Protein AF-A0A3P6DFL1-F1 (afdb_monomer)

Secondary structure (DSSP, 8-state):
----HHHHHHHHHHTTS-------------------------HHHHHHHHHHHHHHHHHHH--S------S-TT-HHHHS-----GGGGG-EEEEGGG--GGGTTTTTHHHHHHHHHHHHHHTT---TT--HHHHHHHHHHHHHHHHHHHHHHH---SSHHHHHHHHHH-EEEETTEEEEHHHIIIIIIS-----TTPPPTTHHHHHHHHHHHH--SS--GGGGGT---SBTTSPPB----GGGHHHHHHHHHHHHHHHH-EE-SS-EEEEHHHHHTGGGT-SSHHHHHHHHHHHS-HHHHHHHHHHHHHHTTTS-GGGTEEEEPPP-SBEEEE--

Organism: Brassica oleracea (NCBI:txid3712)

Sequence (336 aa):
MHITHTQLNKSLKAQKLKQESPRPRKTNAEPRSYGGADEKCDPNKISEDLVKCLSSIFMRCQENEEDKTSRDPYEICSSFRSRDIGPYKNFINVKAASVNQNRMSSSYAFLIRQLKGLLGRLSSVNLQQLNQQEKLAFWINIYNSCMMNGFLEHGIPESPELVVTLMRKASINVGGHFLNAITIEHFILRLPYHSKYISPKSSKKNEMAARSRFGLEFSEPLVTFALSCGSWSSPAVRVYTTDKVEEELEAAKREYLEASVGISRTKMGIPKLMEWYSHDFAKDTESLLDWICLQLPTELGKDALNCLQQGMSQSPASTRIHIIPYEFSFRYLFSI

Solvent-accessible surface area (backbone atoms only — not comparable to full-atom values): 19160 Å² total; per-residue (Å²): 134,90,82,57,78,73,62,60,64,57,56,70,58,62,76,74,73,84,87,83,86,85,85,91,83,83,89,84,87,86,84,87,81,95,69,93,62,83,76,75,73,52,56,51,61,51,23,36,51,43,32,53,47,51,50,53,50,55,65,65,38,45,55,94,68,84,73,79,52,61,60,50,76,64,53,33,53,80,83,29,55,74,72,86,29,60,71,56,38,68,33,48,78,44,42,61,90,33,55,56,76,90,60,57,72,71,87,40,42,66,55,55,52,48,48,53,52,46,51,56,54,36,30,68,37,80,69,86,84,52,51,73,53,41,46,51,16,26,50,51,18,44,38,37,31,25,41,54,50,26,36,73,76,72,47,80,61,94,46,63,74,43,47,62,52,43,35,66,63,16,57,40,49,51,46,73,41,80,42,26,36,56,46,43,51,39,29,25,49,29,60,76,64,92,54,90,80,65,67,64,82,73,55,52,56,56,42,52,50,45,23,78,74,64,32,54,93,63,65,52,60,54,48,70,31,51,51,26,83,39,19,50,68,39,37,47,54,69,74,45,45,55,95,42,32,69,61,53,37,53,47,35,39,38,44,46,48,43,37,47,50,24,46,34,78,53,38,39,29,41,45,38,70,54,64,77,49,31,76,66,76,21,94,47,73,67,50,38,52,54,48,50,32,71,56,31,56,72,70,59,15,49,50,42,48,48,15,60,54,60,29,70,80,76,54,66,73,84,80,28,61,40,73,38,80,74,45,58,57,49,24,45,35,36,74,125

Foldseek 3Di:
DDDDPVVVVVVVVVVPPDDDDDDDDDDDDDDDDDDDDPPQLQLLVLLLVLLVLLCVLLVVLADPPPPQFPLFLQCQVVVFPDDRLPQLRQWDKRAQVSRDLVPCPPPCVVSVVVNVVSLVSQLADDCPPDDQLSLQLSLLSVLQSLLSVLCSVPNDDPDLVVLVVSQQVSWGRGNNDTDGSCLSVQQAQADNDPDPPDDDPVVVVVSPVSNVVRHRPDHDLLSLLRRANFFSLHHAHDRAHSVCNVVVSLVSQASSLSSHWHFHQAAIEDEVSCVVSVVSQDDDPVSSLVSSLVSYDVVVSVSSVNNQVVNVVPDDPVVHYHHDDTGGRGMHIYRD

Structure (mmCIF, N/CA/C/O backbone):
data_AF-A0A3P6DFL1-F1
#
_entry.id   AF-A0A3P6DFL1-F1
#
loop_
_atom_site.group_PDB
_atom_site.id
_atom_site.type_symbol
_atom_site.label_atom_id
_atom_site.label_alt_id
_atom_site.label_comp_id
_atom_site.label_asym_id
_atom_site.label_entity_id
_atom_site.label_seq_id
_atom_site.pdbx_PDB_ins_code
_atom_site.Cartn_x
_atom_site.Cartn_y
_atom_site.Cartn_z
_atom_site.occupancy
_atom_site.B_iso_or_equiv
_atom_site.auth_seq_id
_atom_site.auth_comp_id
_atom_site.auth_asym_id
_atom_site.auth_atom_id
_atom_site.pdbx_PDB_model_num
ATOM 1 N N . MET A 1 1 ? 21.289 17.612 -16.312 1.00 33.41 1 MET A N 1
ATOM 2 C CA . MET A 1 1 ? 22.624 17.585 -15.676 1.00 33.41 1 MET A CA 1
ATOM 3 C C . MET A 1 1 ? 23.188 16.199 -15.939 1.00 33.41 1 MET A C 1
ATOM 5 O O . MET A 1 1 ? 22.679 15.248 -15.368 1.00 33.41 1 MET A O 1
ATOM 9 N N . HIS A 1 2 ? 24.120 16.059 -16.884 1.00 26.84 2 HIS A N 1
ATOM 10 C CA . HIS A 1 2 ? 24.716 14.762 -17.217 1.00 26.84 2 HIS A CA 1
ATOM 11 C C . HIS A 1 2 ? 25.675 14.339 -16.103 1.00 26.84 2 HIS A C 1
ATOM 13 O O . HIS A 1 2 ? 26.736 14.937 -15.936 1.00 26.84 2 HIS A O 1
ATOM 19 N N . ILE A 1 3 ? 25.294 13.320 -15.338 1.00 32.62 3 ILE A N 1
ATOM 20 C CA . ILE A 1 3 ? 26.180 12.669 -14.373 1.00 32.62 3 ILE A CA 1
ATOM 21 C C . ILE A 1 3 ? 26.994 11.635 -15.153 1.00 32.62 3 ILE A C 1
ATOM 23 O O . ILE A 1 3 ? 26.448 10.700 -15.733 1.00 32.62 3 ILE A O 1
ATOM 27 N N . THR A 1 4 ? 28.306 11.834 -15.228 1.00 34.25 4 THR A N 1
ATOM 28 C CA . THR A 1 4 ? 29.222 10.943 -15.946 1.00 34.25 4 THR A CA 1
ATOM 29 C C . THR A 1 4 ? 29.499 9.667 -15.139 1.00 34.25 4 THR A C 1
ATOM 31 O O . THR A 1 4 ? 29.588 9.690 -13.910 1.00 34.25 4 THR A O 1
ATOM 34 N N . HIS A 1 5 ? 29.676 8.545 -15.851 1.00 34.84 5 HIS A N 1
ATOM 35 C CA . HIS A 1 5 ? 29.896 7.171 -15.352 1.00 34.84 5 HIS A CA 1
ATOM 36 C C . HIS A 1 5 ? 30.917 7.029 -14.201 1.00 34.84 5 HIS A C 1
ATOM 38 O O . HIS A 1 5 ? 30.878 6.074 -13.424 1.00 34.84 5 HIS A O 1
ATOM 44 N N . THR A 1 6 ? 31.832 7.985 -14.060 1.00 34.44 6 THR A N 1
ATOM 45 C CA . THR A 1 6 ? 32.884 7.999 -13.041 1.00 34.44 6 THR A CA 1
ATOM 46 C C . THR A 1 6 ? 32.355 8.304 -11.632 1.00 34.44 6 THR A C 1
ATOM 48 O O . THR A 1 6 ? 32.946 7.854 -10.649 1.00 34.44 6 THR A O 1
ATOM 51 N N . GLN A 1 7 ? 31.233 9.023 -11.502 1.00 34.09 7 GLN A N 1
ATOM 52 C CA . GLN A 1 7 ? 30.637 9.355 -10.198 1.00 34.09 7 GLN A CA 1
ATOM 53 C C . GLN A 1 7 ? 29.836 8.182 -9.602 1.00 34.09 7 GLN A C 1
ATOM 55 O O . GLN A 1 7 ? 29.851 7.987 -8.386 1.00 34.09 7 GLN A O 1
ATOM 60 N N . LEU A 1 8 ? 29.251 7.323 -10.445 1.00 33.88 8 LEU A N 1
ATOM 61 C CA . LEU A 1 8 ? 28.480 6.146 -10.021 1.00 33.88 8 LEU A CA 1
ATOM 62 C C . LEU A 1 8 ? 29.367 5.074 -9.352 1.00 33.88 8 LEU A C 1
ATOM 64 O O . LEU A 1 8 ? 29.012 4.505 -8.320 1.00 33.88 8 LEU A O 1
ATOM 68 N N . ASN A 1 9 ? 30.586 4.875 -9.866 1.00 32.56 9 ASN A N 1
ATOM 69 C CA . ASN A 1 9 ? 31.539 3.893 -9.332 1.00 32.56 9 ASN A CA 1
ATOM 70 C C . ASN A 1 9 ? 32.151 4.281 -7.972 1.00 32.56 9 ASN A C 1
ATOM 72 O O . ASN A 1 9 ? 32.629 3.409 -7.244 1.00 32.56 9 ASN A O 1
ATOM 76 N N . LYS A 1 10 ? 32.134 5.570 -7.600 1.00 34.56 10 LYS A N 1
ATOM 77 C CA . LYS A 1 10 ? 32.597 6.026 -6.277 1.00 34.56 10 LYS A CA 1
ATOM 78 C C . LYS A 1 10 ? 31.558 5.777 -5.180 1.00 34.56 10 LYS A C 1
ATOM 80 O O . LYS A 1 10 ? 31.948 5.432 -4.068 1.00 34.56 10 LYS A O 1
ATOM 85 N N . SER A 1 11 ? 30.266 5.871 -5.500 1.00 36.84 11 SER A N 1
ATOM 86 C CA . SER A 1 11 ? 29.183 5.643 -4.529 1.00 36.84 11 SER A CA 1
ATOM 87 C C . SER A 1 11 ? 29.073 4.167 -4.111 1.00 36.84 11 SER A C 1
ATOM 89 O O . SER A 1 11 ? 28.933 3.849 -2.931 1.00 36.84 11 SER A O 1
ATOM 91 N N . LEU A 1 12 ? 29.301 3.243 -5.053 1.00 34.38 12 LEU A N 1
ATOM 92 C CA . LEU A 1 12 ? 29.253 1.790 -4.821 1.00 34.38 12 LEU A CA 1
ATOM 93 C C . LEU A 1 12 ? 30.379 1.250 -3.914 1.00 34.38 12 LEU A C 1
ATOM 95 O O . LEU A 1 12 ? 30.263 0.152 -3.372 1.00 34.38 12 LEU A O 1
ATOM 99 N N . LYS A 1 13 ? 31.469 2.007 -3.712 1.00 34.12 13 LYS A N 1
ATOM 100 C CA . LYS A 1 13 ? 32.537 1.645 -2.759 1.00 34.12 13 LYS A CA 1
ATOM 101 C C . LYS A 1 13 ? 32.266 2.136 -1.333 1.00 34.12 13 LYS A C 1
ATOM 103 O O . LYS A 1 13 ? 32.770 1.526 -0.395 1.00 34.12 13 LYS A O 1
ATOM 108 N N . ALA A 1 14 ? 31.452 3.177 -1.154 1.00 34.53 14 ALA A N 1
ATOM 109 C CA . ALA A 1 14 ? 31.144 3.738 0.164 1.00 34.53 14 ALA A CA 1
ATOM 110 C C . ALA A 1 14 ? 30.151 2.879 0.974 1.00 34.53 14 ALA A C 1
ATOM 112 O O . ALA A 1 14 ? 30.136 2.952 2.198 1.00 34.53 14 ALA A O 1
ATOM 113 N N . GLN A 1 15 ? 29.381 2.006 0.317 1.00 34.53 15 GLN A N 1
ATOM 114 C CA . GLN A 1 15 ? 28.427 1.097 0.971 1.00 34.53 15 GLN A CA 1
ATOM 115 C C . GLN A 1 15 ? 29.049 -0.208 1.510 1.00 34.53 15 GLN A C 1
ATOM 117 O O . GLN A 1 15 ? 28.344 -1.011 2.112 1.00 34.53 15 GLN A O 1
ATOM 122 N N . LYS A 1 16 ? 30.364 -0.432 1.345 1.00 34.50 16 LYS A N 1
ATOM 123 C CA . LYS A 1 16 ? 31.061 -1.646 1.828 1.00 34.50 16 LYS A CA 1
ATOM 124 C C . LYS A 1 16 ? 31.820 -1.492 3.155 1.00 34.50 16 LYS A C 1
ATOM 126 O O . LYS A 1 16 ? 32.405 -2.464 3.618 1.00 34.50 16 LYS A O 1
ATOM 131 N N . LEU A 1 17 ? 31.793 -0.324 3.797 1.00 32.81 17 LEU A N 1
ATOM 132 C CA . LEU A 1 17 ? 32.370 -0.114 5.132 1.00 32.81 17 LEU A CA 1
ATOM 133 C C . LEU A 1 17 ? 31.309 0.451 6.076 1.00 32.81 17 LEU A C 1
ATOM 135 O O . LEU A 1 17 ? 31.209 1.662 6.226 1.00 32.81 17 LEU A O 1
ATOM 139 N N . LYS A 1 18 ? 30.499 -0.434 6.667 1.00 31.91 18 LYS A N 1
ATOM 140 C CA . LYS A 1 18 ? 29.737 -0.239 7.920 1.00 31.91 18 LYS A CA 1
ATOM 141 C C . LYS A 1 18 ? 29.036 -1.559 8.277 1.00 31.91 18 LYS A C 1
ATOM 143 O O . LYS A 1 18 ? 27.821 -1.686 8.230 1.00 31.91 18 LYS A O 1
ATOM 148 N N . GLN A 1 19 ? 29.835 -2.573 8.590 1.00 32.53 19 GLN A N 1
ATOM 149 C CA . GLN A 1 19 ? 29.393 -3.750 9.335 1.00 32.53 19 GLN A CA 1
ATOM 150 C C . GLN A 1 19 ? 30.452 -4.028 10.397 1.00 32.53 19 GLN A C 1
ATOM 152 O O . GLN A 1 19 ? 31.407 -4.752 10.153 1.00 32.53 19 GLN A O 1
ATOM 157 N N . GLU A 1 20 ? 30.283 -3.422 11.569 1.00 28.09 20 GLU A N 1
ATOM 158 C CA . GLU A 1 20 ? 30.904 -3.906 12.798 1.00 28.09 20 GLU A CA 1
ATOM 159 C C . GLU A 1 20 ? 29.852 -3.932 13.911 1.00 28.09 20 GLU A C 1
ATOM 161 O O . GLU A 1 20 ? 29.145 -2.963 14.180 1.00 28.09 20 GLU A O 1
ATOM 166 N N . SER A 1 21 ? 29.722 -5.116 14.495 1.00 30.88 21 SER A N 1
ATOM 167 C CA . SER A 1 21 ? 28.809 -5.542 15.555 1.00 30.88 21 SER A CA 1
ATOM 168 C C . SER A 1 21 ? 29.274 -5.128 16.960 1.00 30.88 21 SER A C 1
ATOM 170 O O . SER A 1 21 ? 30.474 -5.232 17.222 1.00 30.88 21 SER A O 1
ATOM 172 N N . PRO A 1 22 ? 28.372 -4.872 17.930 1.00 31.25 22 PRO A N 1
ATOM 173 C CA . PRO A 1 22 ? 28.716 -4.927 19.351 1.00 31.25 22 PRO A CA 1
ATOM 174 C C . PRO A 1 22 ? 28.159 -6.174 20.071 1.00 31.25 22 PRO A C 1
ATOM 176 O O . PRO A 1 22 ? 27.017 -6.587 19.880 1.00 31.25 22 PRO A O 1
ATOM 179 N N . ARG A 1 23 ? 29.003 -6.754 20.938 1.00 30.11 23 ARG A N 1
ATOM 180 C CA . ARG A 1 23 ? 28.738 -7.855 21.893 1.00 30.11 23 ARG A CA 1
ATOM 181 C C . ARG A 1 23 ? 27.974 -7.377 23.153 1.00 30.11 23 ARG A C 1
ATOM 183 O O . ARG A 1 23 ? 27.949 -6.177 23.419 1.00 30.11 23 ARG A O 1
ATOM 190 N N . PRO A 1 24 ? 27.377 -8.290 23.955 1.00 28.50 24 PRO A N 1
ATOM 191 C CA . PRO A 1 24 ? 26.263 -7.974 24.851 1.00 28.50 24 PRO A CA 1
ATOM 192 C C . PRO A 1 24 ? 26.709 -7.457 26.226 1.00 28.50 24 PRO A C 1
ATOM 194 O O . PRO A 1 24 ? 27.754 -7.854 26.748 1.00 28.50 24 PRO A O 1
ATOM 197 N N . ARG A 1 25 ? 25.873 -6.621 26.858 1.00 27.27 25 ARG A N 1
ATOM 198 C CA . ARG A 1 25 ? 25.993 -6.256 28.279 1.00 27.27 25 ARG A CA 1
ATOM 199 C C . ARG A 1 25 ? 24.828 -6.808 29.097 1.00 27.27 25 ARG A C 1
ATOM 201 O O . ARG A 1 25 ? 23.706 -6.928 28.625 1.00 27.27 25 ARG A O 1
ATOM 208 N N . LYS A 1 26 ? 25.201 -7.206 30.311 1.00 28.94 26 LYS A N 1
ATOM 209 C CA . LYS A 1 26 ? 24.511 -8.101 31.237 1.00 28.94 26 LYS A CA 1
ATOM 210 C C . LYS A 1 26 ? 23.253 -7.490 31.859 1.00 28.94 26 LYS A C 1
ATOM 212 O O . LYS A 1 26 ? 23.199 -6.302 32.156 1.00 28.94 26 LYS A O 1
ATOM 217 N N . THR A 1 27 ? 22.308 -8.388 32.101 1.00 30.02 27 THR A N 1
ATOM 218 C CA . THR A 1 27 ? 21.109 -8.293 32.936 1.00 30.02 27 THR A CA 1
ATOM 219 C C . THR A 1 27 ? 21.405 -7.856 34.368 1.00 30.02 27 THR A C 1
ATOM 221 O O . THR A 1 27 ? 22.331 -8.392 34.969 1.00 30.02 27 THR A O 1
ATOM 224 N N . ASN A 1 28 ? 20.536 -7.017 34.930 1.00 27.92 28 ASN A N 1
ATOM 225 C CA . ASN A 1 28 ? 20.176 -7.031 36.348 1.00 27.92 28 ASN A CA 1
ATOM 226 C C . ASN A 1 28 ? 18.661 -6.814 36.441 1.00 27.92 28 ASN A C 1
ATOM 228 O O . ASN A 1 28 ? 18.136 -5.846 35.896 1.00 27.92 28 ASN A O 1
ATOM 232 N N . ALA A 1 29 ? 17.977 -7.760 37.076 1.00 31.98 29 ALA A N 1
ATOM 233 C CA . ALA A 1 29 ? 16.548 -7.740 37.343 1.00 31.98 29 ALA A CA 1
ATOM 234 C C . ALA A 1 29 ? 16.334 -7.476 38.834 1.00 31.98 29 ALA A C 1
ATOM 236 O O . ALA A 1 29 ? 16.941 -8.168 39.643 1.00 31.98 29 ALA A O 1
ATOM 237 N N . GLU A 1 30 ? 15.432 -6.557 39.176 1.00 28.53 30 GLU A N 1
ATOM 238 C CA . GLU A 1 30 ? 14.763 -6.509 40.481 1.00 28.53 30 GLU A CA 1
ATOM 239 C C . GLU A 1 30 ? 13.302 -6.041 40.321 1.00 28.53 30 GLU A C 1
ATOM 241 O O . GLU A 1 30 ? 12.968 -5.420 39.307 1.00 28.53 30 GLU A O 1
ATOM 246 N N . PRO A 1 31 ? 12.393 -6.416 41.246 1.00 31.73 31 PRO A N 1
ATOM 247 C CA . PRO A 1 31 ? 11.004 -6.686 40.895 1.00 31.73 31 PRO A CA 1
ATOM 248 C C . PRO A 1 31 ? 9.972 -5.695 41.471 1.00 31.73 31 PRO A C 1
ATOM 250 O O . PRO A 1 31 ? 10.148 -5.141 42.550 1.00 31.73 31 PRO A O 1
ATOM 253 N N . ARG A 1 32 ? 8.808 -5.675 40.795 1.00 30.23 32 ARG A N 1
ATOM 254 C CA . ARG A 1 32 ? 7.444 -5.309 41.252 1.00 30.23 32 ARG A CA 1
ATOM 255 C C . ARG A 1 32 ? 7.107 -3.825 41.483 1.00 30.23 32 ARG A C 1
ATOM 257 O O . ARG A 1 32 ? 7.539 -3.224 42.453 1.00 30.23 32 ARG A O 1
ATOM 264 N N . SER A 1 33 ? 6.051 -3.375 40.800 1.00 26.75 33 SER A N 1
ATOM 265 C CA . SER A 1 33 ? 4.770 -3.121 41.480 1.00 26.75 33 SER A CA 1
ATOM 266 C C . SER A 1 33 ? 3.591 -3.280 40.508 1.00 26.75 33 SER A C 1
ATOM 268 O O . SER A 1 33 ? 3.635 -2.850 39.359 1.00 26.75 33 SER A O 1
ATOM 270 N N . TYR A 1 34 ? 2.553 -3.983 40.965 1.00 38.59 34 TYR A N 1
ATOM 271 C CA . TYR A 1 34 ? 1.248 -4.037 40.315 1.00 38.59 34 TYR A CA 1
ATOM 272 C C . TYR A 1 34 ? 0.526 -2.725 40.624 1.00 38.59 34 TYR A C 1
ATOM 274 O O . TYR A 1 34 ? 0.171 -2.473 41.773 1.00 38.59 34 TYR A O 1
ATOM 282 N N . GLY A 1 35 ? 0.305 -1.907 39.602 1.00 28.72 35 GLY A N 1
ATOM 283 C CA . GLY A 1 35 ? -0.579 -0.752 39.650 1.00 28.72 35 GLY A CA 1
ATOM 284 C C . GLY A 1 35 ? -1.309 -0.671 38.321 1.00 28.72 35 GLY A C 1
ATOM 285 O O . GLY A 1 35 ? -0.670 -0.498 37.288 1.00 28.72 35 GLY A O 1
ATOM 286 N N . GLY A 1 36 ? -2.630 -0.859 38.340 1.00 37.31 36 GLY A N 1
ATOM 287 C CA . GLY A 1 36 ? -3.488 -0.640 37.181 1.00 37.31 36 GLY A CA 1
ATOM 288 C C . GLY A 1 36 ? -3.444 0.831 36.787 1.00 37.31 36 GLY A C 1
ATOM 289 O O . GLY A 1 36 ? -4.197 1.640 37.318 1.00 37.31 36 GLY A O 1
ATOM 290 N N . ALA A 1 37 ? -2.523 1.171 35.893 1.00 36.44 37 ALA A N 1
ATOM 291 C CA . ALA A 1 37 ? -2.590 2.378 35.097 1.00 36.44 37 ALA A CA 1
ATOM 292 C C . ALA A 1 37 ? -3.433 2.046 33.867 1.00 36.44 37 ALA A C 1
ATOM 294 O O . ALA A 1 37 ? -3.206 1.007 33.245 1.00 36.44 37 ALA A O 1
ATOM 295 N N . ASP A 1 38 ? -4.394 2.910 33.537 1.00 45.03 38 ASP A N 1
ATOM 296 C CA . ASP A 1 38 ? -4.992 2.971 32.204 1.00 45.03 38 ASP A CA 1
ATOM 297 C C . ASP A 1 38 ? -3.878 2.760 31.176 1.00 45.03 38 ASP A C 1
ATOM 299 O O . ASP A 1 38 ? -2.953 3.574 31.079 1.00 45.03 38 ASP A O 1
ATOM 303 N N . GLU A 1 39 ? -3.909 1.625 30.481 1.00 51.44 39 GLU A N 1
ATOM 304 C CA . GLU A 1 39 ? -2.903 1.270 29.491 1.00 51.44 39 GLU A CA 1
ATOM 305 C C . GLU A 1 39 ? -3.021 2.313 28.377 1.00 51.44 39 GLU A C 1
ATOM 307 O O . GLU A 1 39 ? -3.930 2.258 27.543 1.00 51.44 39 GLU A O 1
ATOM 312 N N . LYS A 1 40 ? -2.176 3.352 28.444 1.00 59.81 40 LYS A N 1
ATOM 313 C CA . LYS A 1 40 ? -2.196 4.490 27.526 1.00 59.81 40 LYS A CA 1
ATOM 314 C C . LYS A 1 40 ? -2.202 3.915 26.114 1.00 59.81 40 LYS A C 1
ATOM 316 O O . LYS A 1 40 ? -1.252 3.254 25.708 1.00 59.81 40 LYS A O 1
ATOM 321 N N . CYS A 1 41 ? -3.314 4.111 25.410 1.00 76.25 41 CYS A N 1
ATOM 322 C CA . CYS A 1 41 ? -3.531 3.559 24.082 1.00 76.25 41 CYS A CA 1
ATOM 323 C C . CYS A 1 41 ? -2.499 4.148 23.119 1.00 76.25 41 CYS A C 1
ATOM 325 O O . CYS A 1 41 ? -2.698 5.249 22.613 1.00 76.25 41 CYS A O 1
ATOM 327 N N . ASP A 1 42 ? -1.396 3.437 22.900 1.00 93.44 42 ASP A N 1
ATOM 328 C CA . ASP A 1 42 ? -0.399 3.796 21.899 1.00 93.44 42 ASP A CA 1
ATOM 329 C C . ASP A 1 42 ? -1.051 3.728 20.502 1.00 93.44 42 ASP A C 1
ATOM 331 O O . ASP A 1 42 ? -1.452 2.639 20.066 1.00 93.44 42 ASP A O 1
ATOM 335 N N . PRO A 1 43 ? -1.205 4.870 19.798 1.00 96.88 43 PRO A N 1
ATOM 336 C CA . PRO A 1 43 ? -1.838 4.902 18.486 1.00 96.88 43 PRO A CA 1
ATOM 337 C C . PRO A 1 43 ? -1.131 4.008 17.466 1.00 96.88 43 PRO A C 1
ATOM 339 O O . PRO A 1 43 ? -1.804 3.317 16.694 1.00 96.88 43 PRO A O 1
ATOM 342 N N . ASN A 1 44 ? 0.204 3.981 17.471 1.00 97.81 44 ASN A N 1
ATOM 343 C CA . ASN A 1 44 ? 0.984 3.184 16.531 1.00 97.81 44 ASN A CA 1
ATOM 344 C C . ASN A 1 44 ? 0.749 1.700 16.783 1.00 97.81 44 ASN A C 1
ATOM 346 O O . ASN A 1 44 ? 0.397 0.982 15.844 1.00 97.81 44 ASN A O 1
ATOM 350 N N . LYS A 1 45 ? 0.774 1.271 18.049 1.00 97.38 45 LYS A N 1
ATOM 351 C CA . LYS A 1 45 ? 0.475 -0.117 18.410 1.00 97.38 45 LYS A CA 1
ATOM 352 C C . LYS A 1 45 ? -0.921 -0.562 17.962 1.00 97.38 45 LYS A C 1
ATOM 354 O O . LYS A 1 45 ? -1.067 -1.650 17.408 1.00 97.38 45 LYS A O 1
ATOM 359 N N . ILE A 1 46 ? -1.938 0.286 18.138 1.00 98.06 46 ILE A N 1
ATOM 360 C CA . ILE A 1 46 ? -3.305 0.010 17.656 1.00 98.06 46 ILE A CA 1
ATOM 361 C C . ILE A 1 46 ? -3.325 -0.122 16.131 1.00 98.06 46 ILE A C 1
ATOM 363 O O . ILE A 1 46 ? -3.939 -1.052 15.611 1.00 98.06 46 ILE A O 1
ATOM 367 N N . SER A 1 47 ? -2.659 0.790 15.415 1.00 98.50 47 SER A N 1
ATOM 368 C CA . SER A 1 47 ? -2.617 0.773 13.948 1.00 98.50 47 SER A CA 1
ATOM 369 C C . SER A 1 47 ? -1.946 -0.492 13.403 1.00 98.50 47 SER A C 1
ATOM 371 O O . SER A 1 47 ? -2.455 -1.102 12.464 1.00 98.50 47 SER A O 1
ATOM 373 N N . GLU A 1 48 ? -0.859 -0.945 14.030 1.00 98.38 48 GLU A N 1
ATOM 374 C CA . GLU A 1 48 ? -0.186 -2.185 13.653 1.00 98.38 48 GLU A CA 1
ATOM 375 C C . GLU A 1 48 ? -1.064 -3.411 13.908 1.00 98.38 48 GLU A C 1
ATOM 377 O O . GLU A 1 48 ? -1.151 -4.311 13.071 1.00 98.38 48 GLU A O 1
ATOM 382 N N . ASP A 1 49 ? -1.701 -3.466 15.079 1.00 98.19 49 ASP A N 1
ATOM 383 C CA . ASP A 1 49 ? -2.541 -4.591 15.478 1.00 98.19 49 ASP A CA 1
ATOM 384 C C . ASP A 1 49 ? -3.810 -4.674 14.611 1.00 98.19 49 ASP A C 1
ATOM 386 O O . ASP A 1 49 ? -4.283 -5.777 14.334 1.00 98.19 49 ASP A O 1
ATOM 390 N N . LEU A 1 50 ? -4.320 -3.542 14.106 1.00 98.38 50 LEU A N 1
ATOM 391 C CA . LEU A 1 50 ? -5.398 -3.508 13.110 1.00 98.38 50 LEU A CA 1
ATOM 392 C C . LEU A 1 50 ? -4.988 -4.185 11.806 1.00 98.38 50 LEU A C 1
ATOM 394 O O . LEU A 1 50 ? -5.697 -5.087 11.354 1.00 98.38 50 LEU A O 1
ATOM 398 N N . VAL A 1 51 ? -3.837 -3.809 11.239 1.00 98.31 51 VAL A N 1
ATOM 399 C CA . VAL A 1 51 ? -3.324 -4.437 10.012 1.00 98.31 51 VAL A CA 1
ATOM 400 C C . VAL A 1 51 ? -3.120 -5.932 10.247 1.00 98.31 51 VAL A C 1
ATOM 402 O O . VAL A 1 51 ? -3.625 -6.737 9.473 1.00 98.31 51 VAL A O 1
ATOM 405 N N . LYS A 1 52 ? -2.470 -6.334 11.348 1.00 97.62 52 LYS A N 1
ATOM 406 C CA . LYS A 1 52 ? -2.239 -7.754 11.687 1.00 97.62 52 LYS A CA 1
ATOM 407 C C . LYS A 1 52 ? -3.545 -8.542 11.817 1.00 97.62 52 LYS A C 1
ATOM 409 O O . LYS A 1 52 ? -3.642 -9.664 11.312 1.00 97.62 52 LYS A O 1
ATOM 414 N N . CYS A 1 53 ? -4.545 -7.969 12.486 1.00 96.56 53 CYS A N 1
ATOM 415 C CA . CYS A 1 53 ? -5.853 -8.593 12.673 1.00 96.56 53 CYS A CA 1
ATOM 416 C C . CYS A 1 53 ? -6.576 -8.776 11.333 1.00 96.56 53 CYS A C 1
ATOM 418 O O . CYS A 1 53 ? -7.019 -9.881 11.022 1.00 96.56 53 CYS A O 1
ATOM 420 N N . LEU A 1 54 ? -6.634 -7.727 10.509 1.00 95.50 54 LEU A N 1
ATOM 421 C CA . LEU A 1 54 ? -7.278 -7.760 9.195 1.00 95.50 54 LEU A CA 1
ATOM 422 C C . LEU A 1 54 ? -6.561 -8.705 8.229 1.00 95.50 54 LEU A C 1
ATOM 424 O O . LEU A 1 54 ? -7.219 -9.550 7.624 1.00 95.50 54 LEU A O 1
ATOM 428 N N . SER A 1 55 ? -5.229 -8.663 8.162 1.00 95.19 55 SER A N 1
ATOM 429 C CA . SER A 1 55 ? -4.439 -9.635 7.400 1.00 95.19 55 SER A CA 1
ATOM 430 C C . SER A 1 55 ? -4.769 -11.061 7.839 1.00 95.19 55 SER A C 1
ATOM 432 O O . SER A 1 55 ? -5.051 -11.912 7.005 1.00 95.19 55 SER A O 1
ATOM 434 N N . SER A 1 56 ? -4.846 -11.325 9.148 1.00 92.69 56 SER A N 1
ATOM 435 C CA . SER A 1 56 ? -5.214 -12.651 9.669 1.00 92.69 56 SER A CA 1
ATOM 436 C C . SER A 1 56 ? -6.625 -13.089 9.264 1.00 92.69 56 SER A C 1
ATOM 438 O O . SER A 1 56 ? -6.855 -14.282 9.074 1.00 92.69 56 SER A O 1
ATOM 440 N N . ILE A 1 57 ? -7.574 -12.154 9.135 1.00 90.69 57 ILE A N 1
ATOM 441 C CA . ILE A 1 57 ? -8.923 -12.440 8.628 1.00 90.69 57 ILE A CA 1
ATOM 442 C C . ILE A 1 57 ? -8.841 -12.862 7.158 1.00 90.69 57 ILE A C 1
ATOM 444 O O . ILE A 1 57 ? -9.299 -13.954 6.828 1.00 90.69 57 ILE A O 1
ATOM 448 N N . PHE A 1 58 ? -8.218 -12.056 6.292 1.00 89.69 58 PHE A N 1
ATOM 449 C CA . PHE A 1 58 ? -8.109 -12.349 4.855 1.00 89.69 58 PHE A CA 1
ATOM 450 C C . PHE A 1 58 ? -7.345 -13.645 4.576 1.00 89.69 58 PHE A C 1
ATOM 452 O O . PHE A 1 58 ? -7.802 -14.479 3.799 1.00 89.69 58 PHE A O 1
ATOM 459 N N . MET A 1 59 ? -6.237 -13.862 5.280 1.00 87.50 59 MET A N 1
ATOM 460 C CA . MET A 1 59 ? -5.416 -15.068 5.167 1.00 87.50 59 MET A CA 1
ATOM 461 C C . MET A 1 59 ? -6.156 -16.343 5.576 1.00 87.50 59 MET A C 1
ATOM 463 O O . MET A 1 59 ? -5.906 -17.407 5.025 1.00 87.50 59 MET A O 1
ATOM 467 N N . ARG A 1 60 ? -7.087 -16.251 6.533 1.00 84.69 60 ARG A N 1
ATOM 468 C CA . ARG A 1 60 ? -7.925 -17.384 6.955 1.00 84.69 60 ARG A CA 1
ATOM 469 C C . ARG A 1 60 ? -9.183 -17.571 6.115 1.00 84.69 60 ARG A C 1
ATOM 471 O O . ARG A 1 60 ? -9.823 -18.614 6.243 1.00 84.69 60 ARG A O 1
ATOM 478 N N . CYS A 1 61 ? -9.568 -16.568 5.325 1.00 76.94 61 CYS A N 1
ATOM 479 C CA . CYS A 1 61 ? -10.676 -16.697 4.385 1.00 76.94 61 CYS A CA 1
ATOM 480 C C . CYS A 1 61 ? -10.297 -17.575 3.196 1.00 76.94 61 CYS A C 1
ATOM 482 O O . CYS A 1 61 ? -11.192 -18.204 2.644 1.00 76.94 61 CYS A O 1
ATOM 484 N N . GLN A 1 62 ? -9.001 -17.649 2.859 1.00 73.69 62 GLN A N 1
ATOM 485 C CA . GLN A 1 62 ? -8.492 -18.484 1.781 1.00 73.69 62 GLN A CA 1
ATOM 486 C C . GLN A 1 62 ? -8.988 -19.928 1.956 1.00 73.69 62 GLN A C 1
ATOM 488 O O . GLN A 1 62 ? -8.643 -20.606 2.925 1.00 73.69 62 GLN A O 1
ATOM 493 N N . GLU A 1 63 ? -9.845 -20.381 1.037 1.00 57.91 63 GLU A N 1
ATOM 494 C CA . GLU A 1 63 ? -10.248 -21.785 0.969 1.00 57.91 63 GLU A CA 1
ATOM 495 C C . GLU A 1 63 ? -9.008 -22.657 0.689 1.00 57.91 63 GLU A C 1
ATOM 497 O O . GLU A 1 63 ? -7.982 -22.140 0.247 1.00 57.91 63 GLU A O 1
ATOM 502 N N . ASN A 1 64 ? -9.083 -23.966 0.970 1.00 51.28 64 ASN A N 1
ATOM 503 C CA . ASN A 1 64 ? -8.011 -24.959 0.765 1.00 51.28 64 ASN A CA 1
ATOM 504 C C . ASN A 1 64 ? -7.641 -25.165 -0.726 1.00 51.28 64 ASN A C 1
ATOM 506 O O . ASN A 1 64 ? -7.431 -26.288 -1.174 1.00 51.28 64 ASN A O 1
ATOM 510 N N . GLU A 1 65 ? -7.587 -24.101 -1.513 1.00 51.75 65 GLU A N 1
ATOM 511 C CA . GLU A 1 65 ? -6.9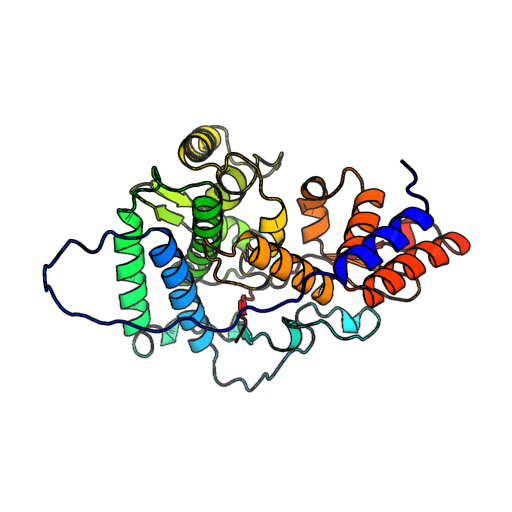13 -24.073 -2.792 1.00 51.75 65 GLU A CA 1
ATOM 512 C C . GLU A 1 65 ? -5.419 -24.186 -2.496 1.00 51.75 65 GLU A C 1
ATOM 514 O O . GLU A 1 65 ? -4.768 -23.238 -2.044 1.00 51.75 65 GLU A O 1
ATOM 519 N N . GLU A 1 66 ? -4.868 -25.369 -2.758 1.00 45.50 66 GLU A N 1
ATOM 520 C CA . GLU A 1 66 ? -3.435 -25.616 -2.904 1.00 45.50 66 GLU A CA 1
ATOM 521 C C . GLU A 1 66 ? -2.841 -24.834 -4.097 1.00 45.50 66 GLU A C 1
ATOM 523 O O . GLU A 1 66 ? -1.954 -25.333 -4.788 1.00 45.50 66 GLU A O 1
ATOM 528 N N . ASP A 1 67 ? -3.273 -23.593 -4.345 1.00 48.31 67 ASP A N 1
ATOM 529 C CA . ASP A 1 67 ? -2.646 -22.675 -5.293 1.00 48.31 67 ASP A CA 1
ATOM 530 C C . ASP A 1 67 ? -1.369 -22.129 -4.636 1.00 48.31 67 ASP A C 1
ATOM 532 O O . ASP A 1 67 ? -1.215 -20.956 -4.279 1.00 48.31 67 ASP A O 1
ATOM 536 N N . LYS A 1 68 ? -0.441 -23.061 -4.385 1.00 48.12 68 LYS A N 1
ATOM 537 C CA . LYS A 1 68 ? 0.944 -22.789 -4.047 1.00 48.12 68 LYS A CA 1
ATOM 538 C C . LYS A 1 68 ? 1.523 -22.002 -5.213 1.00 48.12 68 LYS A C 1
ATOM 540 O O . LYS A 1 68 ? 2.027 -22.560 -6.181 1.00 48.12 68 LYS A O 1
ATOM 545 N N . THR A 1 69 ? 1.542 -20.690 -5.021 1.00 51.84 69 THR A N 1
ATOM 546 C CA . THR A 1 69 ? 2.449 -19.739 -5.659 1.00 51.84 69 THR A CA 1
ATOM 547 C C . THR A 1 69 ? 2.194 -19.511 -7.148 1.00 51.84 69 THR A C 1
ATOM 549 O O . THR A 1 69 ? 2.775 -20.171 -8.008 1.00 51.84 69 THR A O 1
ATOM 552 N N . SER A 1 70 ? 1.494 -18.418 -7.471 1.00 55.84 70 SER A N 1
ATOM 553 C CA . SER A 1 70 ? 2.007 -17.638 -8.596 1.00 55.84 70 SER A CA 1
ATOM 554 C C . SER A 1 70 ? 3.397 -17.156 -8.187 1.00 55.84 70 SER A C 1
ATOM 556 O O . SER A 1 70 ? 3.533 -16.282 -7.332 1.00 55.84 70 SER A O 1
ATOM 558 N N . ARG A 1 71 ? 4.437 -17.765 -8.770 1.00 75.06 71 ARG A N 1
ATOM 559 C CA . ARG A 1 71 ? 5.837 -17.342 -8.590 1.00 75.06 71 ARG A CA 1
ATOM 560 C C . ARG A 1 71 ? 6.083 -15.922 -9.091 1.00 75.06 71 ARG A C 1
ATOM 562 O O . ARG A 1 71 ? 7.166 -15.404 -8.866 1.00 75.06 71 ARG A O 1
ATOM 569 N N . ASP A 1 72 ? 5.109 -15.334 -9.777 1.00 90.25 72 ASP A N 1
ATOM 570 C CA . ASP A 1 72 ? 5.148 -13.997 -10.332 1.00 90.25 72 ASP A CA 1
ATOM 571 C C . ASP A 1 72 ? 3.762 -13.341 -10.222 1.00 90.25 72 ASP A C 1
ATOM 573 O O . ASP A 1 72 ? 2.939 -13.450 -11.137 1.00 90.25 72 ASP A O 1
ATOM 577 N N . PRO A 1 73 ? 3.458 -12.664 -9.101 1.00 92.06 73 PRO A N 1
ATOM 578 C CA . PRO A 1 73 ? 2.148 -12.074 -8.899 1.00 92.06 73 PRO A CA 1
ATOM 579 C C . PRO A 1 73 ? 1.862 -10.948 -9.901 1.00 92.06 73 PRO A C 1
ATOM 581 O O . PRO A 1 73 ? 0.705 -10.609 -10.099 1.00 92.06 73 PRO A O 1
ATOM 584 N N . TYR A 1 74 ? 2.844 -10.350 -10.566 1.00 94.25 74 TYR A N 1
ATOM 585 C CA . TYR A 1 74 ? 2.569 -9.299 -11.553 1.00 94.25 74 TYR A CA 1
ATOM 586 C C . TYR A 1 74 ? 2.594 -9.815 -12.995 1.00 94.25 74 TYR A C 1
ATOM 588 O O . TYR A 1 74 ? 2.439 -9.022 -13.918 1.00 94.25 74 TYR A O 1
ATOM 596 N N . GLU A 1 75 ? 2.760 -11.130 -13.183 1.00 92.31 75 GLU A N 1
ATOM 597 C CA . GLU A 1 75 ? 2.775 -11.822 -14.480 1.00 92.31 75 GLU A CA 1
ATOM 598 C C . GLU A 1 75 ? 3.803 -11.254 -15.473 1.00 92.31 75 GLU A C 1
ATOM 600 O O . GLU A 1 75 ? 3.694 -11.414 -16.691 1.00 92.31 75 GLU A O 1
ATOM 605 N N . ILE A 1 76 ? 4.853 -10.615 -14.962 1.00 91.56 76 ILE A N 1
ATOM 606 C CA . ILE A 1 76 ? 5.876 -9.930 -15.750 1.00 91.56 76 ILE A CA 1
ATOM 607 C C . ILE A 1 76 ? 6.681 -10.911 -16.604 1.00 91.56 76 ILE A C 1
ATOM 609 O O . ILE A 1 76 ? 6.976 -10.634 -17.765 1.00 91.56 76 ILE A O 1
ATOM 613 N N . CYS A 1 77 ? 7.001 -12.084 -16.073 1.00 88.50 77 CYS A N 1
ATOM 614 C CA . CYS A 1 77 ? 7.777 -13.136 -16.722 1.00 88.50 77 CYS A CA 1
ATOM 615 C C . CYS A 1 77 ? 7.044 -13.781 -17.906 1.00 88.50 77 CYS A C 1
ATOM 617 O O . CYS A 1 77 ? 7.687 -14.464 -18.699 1.00 88.50 77 CYS A O 1
ATOM 619 N N . SER A 1 78 ? 5.728 -13.571 -18.044 1.00 87.50 78 SER A N 1
ATOM 620 C CA . SER A 1 78 ? 4.959 -14.029 -19.210 1.00 87.50 78 SER A CA 1
ATOM 621 C C . SER A 1 78 ? 5.202 -13.152 -20.444 1.00 87.50 78 SER A C 1
ATOM 623 O O . SER A 1 78 ? 5.261 -13.645 -21.568 1.00 87.50 78 SER A O 1
ATOM 625 N N . SER A 1 79 ? 5.371 -11.845 -20.224 1.00 86.88 79 SER A N 1
ATOM 626 C CA . SER A 1 79 ? 5.459 -10.820 -21.272 1.00 86.88 79 SER A CA 1
ATOM 627 C C . SER A 1 79 ? 6.879 -10.276 -21.467 1.00 86.88 79 SER A C 1
ATOM 629 O O . SER A 1 79 ? 7.167 -9.603 -22.459 1.00 86.88 79 SER A O 1
ATOM 631 N N . PHE A 1 80 ? 7.777 -10.555 -20.522 1.00 91.56 80 PHE A N 1
ATOM 632 C CA . PHE A 1 80 ? 9.167 -10.106 -20.492 1.00 91.56 80 PHE A CA 1
ATOM 633 C C . PHE A 1 80 ? 10.116 -11.277 -20.199 1.00 91.56 80 PHE A C 1
ATOM 635 O O . PHE A 1 80 ? 9.717 -12.438 -20.156 1.00 91.56 80 PHE A O 1
ATOM 642 N N . ARG A 1 81 ? 11.414 -10.996 -20.033 1.00 89.06 81 ARG A N 1
ATOM 643 C CA . ARG A 1 81 ? 12.403 -12.037 -19.736 1.00 89.06 81 ARG A CA 1
ATOM 644 C C . ARG A 1 81 ? 12.127 -12.641 -18.355 1.00 89.06 81 ARG A C 1
ATOM 646 O O . ARG A 1 81 ? 12.125 -11.917 -17.363 1.00 89.06 81 ARG A O 1
ATOM 653 N N . SER A 1 82 ? 11.990 -13.966 -18.297 1.00 90.25 82 SER A N 1
ATOM 654 C CA . SER A 1 82 ? 11.922 -14.715 -17.036 1.00 90.25 82 SER A CA 1
ATOM 655 C C . SER A 1 82 ? 13.140 -14.428 -16.154 1.00 90.25 82 SER A C 1
ATOM 657 O O . SER A 1 82 ? 14.281 -14.481 -16.626 1.00 90.25 82 SER A O 1
ATOM 659 N N . ARG A 1 83 ? 12.899 -14.153 -14.870 1.00 91.62 83 ARG A N 1
ATOM 660 C CA . ARG A 1 83 ? 13.918 -13.781 -13.876 1.00 91.62 83 ARG A CA 1
ATOM 661 C C . ARG A 1 83 ? 13.426 -14.046 -12.453 1.00 91.62 83 ARG A C 1
ATOM 663 O O . ARG A 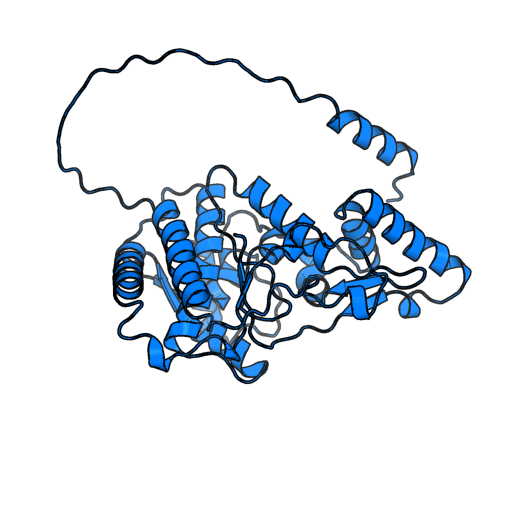1 83 ? 12.262 -14.378 -12.257 1.00 91.62 83 ARG A O 1
ATOM 670 N N . ASP A 1 84 ? 14.308 -13.880 -11.469 1.00 91.12 84 ASP A N 1
ATOM 671 C CA . ASP A 1 84 ? 13.872 -13.785 -10.073 1.00 91.12 84 ASP A CA 1
ATOM 672 C C . ASP A 1 84 ? 13.107 -12.467 -9.868 1.00 91.12 84 ASP A C 1
ATOM 674 O O . ASP A 1 84 ? 13.510 -11.419 -10.383 1.00 91.12 84 ASP A O 1
ATOM 678 N N . ILE A 1 85 ? 11.990 -12.541 -9.149 1.00 92.06 85 ILE A N 1
ATOM 679 C CA . ILE A 1 85 ? 11.122 -11.404 -8.810 1.00 92.06 85 ILE A CA 1
ATOM 680 C C . ILE A 1 85 ? 11.264 -10.990 -7.335 1.00 92.06 85 ILE A C 1
ATOM 682 O O . ILE A 1 85 ? 10.433 -10.257 -6.799 1.00 92.06 85 ILE A O 1
ATOM 686 N N . GLY A 1 86 ? 12.296 -11.503 -6.663 1.00 93.38 86 GLY A N 1
ATOM 687 C CA . GLY A 1 86 ? 12.609 -11.165 -5.283 1.00 93.38 86 GLY A CA 1
ATOM 688 C C . GLY A 1 86 ? 11.649 -11.808 -4.273 1.00 93.38 86 GLY A C 1
ATOM 689 O O . GLY A 1 86 ? 11.097 -12.884 -4.529 1.00 93.38 86 GLY A O 1
ATOM 690 N N . PRO A 1 87 ? 11.446 -11.186 -3.097 1.00 94.19 87 PRO A N 1
ATOM 691 C CA . PRO A 1 87 ? 10.632 -11.742 -2.010 1.00 94.19 87 PRO A CA 1
ATOM 692 C C . PRO A 1 87 ? 9.166 -12.016 -2.369 1.00 94.19 87 PRO A C 1
ATOM 694 O O . PRO A 1 87 ? 8.560 -12.923 -1.797 1.00 94.19 87 PRO A O 1
ATOM 697 N N . TYR A 1 88 ? 8.617 -11.301 -3.358 1.00 94.12 88 TYR A N 1
ATOM 698 C CA . TYR A 1 88 ? 7.226 -11.445 -3.802 1.00 94.12 88 TYR A CA 1
ATOM 699 C C . TYR A 1 88 ? 6.874 -12.864 -4.277 1.00 94.12 88 TYR A C 1
ATOM 701 O O . TYR A 1 88 ? 5.707 -13.242 -4.213 1.00 94.12 88 TYR A O 1
ATOM 709 N N . LYS A 1 89 ? 7.857 -13.688 -4.676 1.00 91.25 89 LYS A N 1
ATOM 710 C CA . LYS A 1 89 ? 7.634 -15.103 -5.042 1.00 91.25 89 LYS A CA 1
ATOM 711 C C . LYS A 1 89 ? 7.112 -15.970 -3.894 1.00 91.25 89 LYS A C 1
ATOM 713 O O . LYS A 1 89 ? 6.574 -17.044 -4.143 1.00 91.25 89 LYS A O 1
ATOM 718 N N . ASN A 1 90 ? 7.310 -15.519 -2.654 1.00 91.06 90 ASN A N 1
ATOM 719 C CA . ASN A 1 90 ? 6.901 -16.220 -1.440 1.00 91.06 90 ASN A CA 1
ATOM 720 C C . ASN A 1 90 ? 5.634 -15.622 -0.810 1.00 91.06 90 ASN A C 1
ATOM 722 O O . ASN A 1 90 ? 5.193 -16.109 0.228 1.00 91.06 90 ASN A O 1
ATOM 726 N N . PHE A 1 91 ? 5.079 -14.547 -1.377 1.00 92.25 91 PHE A N 1
ATOM 727 C CA . PHE A 1 91 ? 3.913 -13.889 -0.797 1.00 92.25 91 PHE A CA 1
ATOM 728 C C . PHE A 1 91 ? 2.650 -14.699 -1.052 1.00 92.25 91 PHE A C 1
ATOM 730 O O . PHE A 1 91 ? 2.465 -15.301 -2.113 1.00 92.25 91 PHE A O 1
ATOM 737 N N . ILE A 1 92 ? 1.762 -14.688 -0.065 1.00 90.44 92 ILE A N 1
ATOM 738 C CA . ILE A 1 92 ? 0.479 -15.368 -0.158 1.00 90.44 92 ILE A CA 1
ATOM 739 C C . ILE A 1 92 ? -0.507 -14.457 -0.879 1.00 90.44 92 ILE A C 1
ATOM 741 O O . ILE A 1 92 ? -0.586 -13.258 -0.606 1.00 90.44 92 ILE A O 1
ATOM 745 N N . ASN A 1 93 ? -1.231 -15.045 -1.826 1.00 89.94 93 ASN A N 1
ATOM 746 C CA . ASN A 1 93 ? -2.126 -14.356 -2.738 1.00 89.94 93 ASN A CA 1
ATOM 747 C C . ASN A 1 93 ? -3.577 -14.643 -2.346 1.00 89.94 93 ASN A C 1
ATOM 749 O O . ASN A 1 93 ? -4.049 -15.769 -2.490 1.00 89.94 93 ASN A O 1
ATOM 753 N N . VAL A 1 94 ? -4.275 -13.623 -1.852 1.00 89.88 94 VAL A N 1
ATOM 754 C CA . VAL A 1 94 ? -5.694 -13.707 -1.494 1.00 89.88 94 VAL A CA 1
ATOM 755 C C . VAL A 1 94 ? -6.505 -13.062 -2.613 1.00 89.88 94 VAL A C 1
ATOM 757 O O . VAL A 1 94 ? -6.438 -11.848 -2.808 1.00 89.88 94 VAL A O 1
ATOM 760 N N . LYS A 1 95 ? -7.256 -13.882 -3.355 1.00 89.50 95 LYS A N 1
ATOM 761 C CA . LYS A 1 95 ? -8.058 -13.490 -4.530 1.00 89.50 95 LYS A CA 1
ATOM 762 C C . LYS A 1 95 ? -9.542 -13.395 -4.161 1.00 89.50 95 LYS A C 1
AT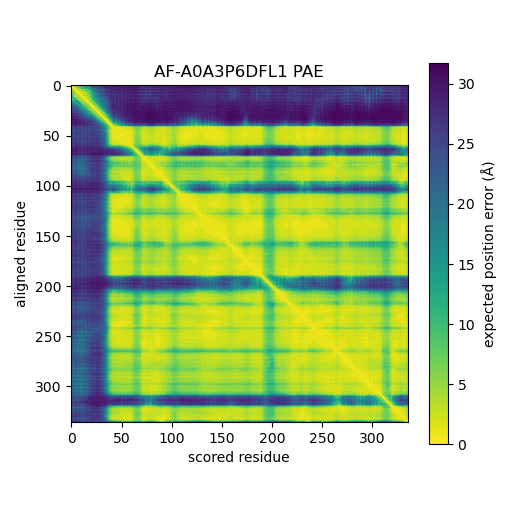OM 764 O O . LYS A 1 95 ? -9.968 -13.922 -3.140 1.00 89.50 95 LYS A O 1
ATOM 769 N N . ALA A 1 96 ? -10.363 -12.782 -5.016 1.00 84.25 96 ALA A N 1
ATOM 770 C CA . ALA A 1 96 ? -11.794 -12.609 -4.736 1.00 84.25 96 ALA A CA 1
ATOM 771 C C . ALA A 1 96 ? -12.531 -13.936 -4.491 1.00 84.25 96 ALA A C 1
ATOM 773 O O . ALA A 1 96 ? -13.272 -14.063 -3.521 1.00 84.25 96 ALA A O 1
ATOM 774 N N . ALA A 1 97 ? -12.268 -14.941 -5.335 1.00 73.88 97 ALA A N 1
ATOM 775 C CA . ALA A 1 97 ? -12.879 -16.267 -5.237 1.00 73.88 97 ALA A CA 1
ATOM 776 C C . ALA A 1 97 ? -12.579 -16.973 -3.904 1.00 73.88 97 ALA A C 1
ATOM 778 O O . ALA A 1 97 ? -13.374 -17.785 -3.448 1.00 73.88 97 ALA A O 1
ATOM 779 N N . SER A 1 98 ? -11.458 -16.635 -3.261 1.00 70.56 98 SER A N 1
ATOM 780 C CA . SER A 1 98 ? -11.062 -17.220 -1.986 1.00 70.56 98 SER A CA 1
ATOM 781 C C . SER A 1 98 ? -11.621 -16.462 -0.780 1.00 70.56 98 SER A C 1
ATOM 783 O O . SER A 1 98 ? -11.252 -16.785 0.337 1.00 70.56 98 SER A O 1
ATOM 785 N N . VAL A 1 99 ? -12.444 -15.422 -0.952 1.00 72.69 99 VAL A N 1
ATOM 786 C CA . VAL A 1 99 ? -13.029 -14.661 0.166 1.00 72.69 99 VAL A CA 1
ATOM 787 C C . VAL A 1 99 ? -14.512 -14.999 0.284 1.00 72.69 99 VAL A C 1
ATOM 789 O O . VAL A 1 99 ? -15.377 -14.358 -0.308 1.00 72.69 99 VAL A O 1
ATOM 792 N N . ASN A 1 100 ? -14.822 -16.022 1.081 1.00 66.00 100 ASN A N 1
ATOM 793 C CA . ASN A 1 100 ? -16.197 -16.457 1.303 1.00 66.00 100 ASN A CA 1
ATOM 794 C C . ASN A 1 100 ? -16.866 -15.678 2.452 1.00 66.00 100 ASN A C 1
ATOM 796 O O . ASN A 1 100 ? -16.732 -16.028 3.629 1.00 66.00 100 ASN A O 1
ATOM 800 N N . GLN A 1 101 ? -17.634 -14.638 2.111 1.00 62.94 101 GLN A N 1
ATOM 801 C CA . GLN A 1 101 ? -18.350 -13.797 3.085 1.00 62.94 101 GLN A CA 1
ATOM 802 C C . GLN A 1 101 ? -19.361 -14.585 3.943 1.00 62.94 101 GLN A C 1
ATOM 804 O O . GLN A 1 101 ? -19.594 -14.253 5.106 1.00 62.94 101 GLN A O 1
ATOM 809 N N . ASN A 1 102 ? -19.913 -15.684 3.417 1.00 57.50 102 ASN A N 1
ATOM 810 C CA . ASN A 1 102 ? -20.944 -16.471 4.100 1.00 57.50 102 ASN A CA 1
ATOM 811 C C . ASN A 1 102 ? -20.391 -17.373 5.217 1.00 57.50 102 ASN A C 1
ATOM 813 O O . ASN A 1 102 ? -21.155 -17.837 6.062 1.00 57.50 102 ASN A O 1
ATOM 817 N N . ARG A 1 103 ? -19.069 -17.602 5.281 1.00 56.47 103 ARG A N 1
ATOM 818 C CA . ARG A 1 103 ? -18.419 -18.358 6.374 1.00 56.47 103 ARG A CA 1
ATOM 819 C C . ARG A 1 103 ? -17.882 -17.476 7.501 1.00 56.47 103 ARG A C 1
ATOM 821 O O . ARG A 1 103 ? -17.334 -17.991 8.477 1.00 56.47 103 ARG A O 1
ATOM 828 N N . MET A 1 104 ? -18.082 -16.159 7.424 1.00 60.09 104 MET A N 1
ATOM 829 C CA . MET A 1 104 ? -17.462 -15.211 8.353 1.00 60.09 104 MET A CA 1
ATOM 830 C C . MET A 1 104 ? -17.998 -15.243 9.794 1.00 60.09 104 MET A C 1
ATOM 832 O O . MET A 1 104 ? -17.438 -14.582 10.667 1.00 60.09 104 MET A O 1
ATOM 836 N N . SER A 1 105 ? -19.053 -16.014 10.078 1.00 61.81 105 SER A N 1
ATOM 837 C CA . SER A 1 105 ? -19.786 -15.889 11.344 1.00 61.81 105 SER A CA 1
ATOM 838 C C . SER A 1 105 ? -19.241 -16.741 12.503 1.00 61.81 105 SER A C 1
ATOM 840 O O . SER A 1 105 ? -19.254 -16.284 13.643 1.00 61.81 105 SER A O 1
ATOM 842 N N . SER A 1 106 ? -18.708 -17.945 12.255 1.00 62.47 106 SER A N 1
ATOM 843 C CA . SER A 1 106 ? -18.344 -18.874 13.350 1.00 62.47 106 SER A CA 1
ATOM 844 C C . SER A 1 106 ? -16.833 -19.049 13.533 1.00 62.47 106 SER A C 1
ATOM 846 O O . SER A 1 106 ? -16.330 -18.917 14.646 1.00 62.47 106 SER A O 1
ATOM 848 N N . SER A 1 107 ? -16.083 -19.288 12.452 1.00 65.06 107 SER A N 1
ATOM 849 C CA . SER A 1 107 ? -14.653 -19.643 12.527 1.00 65.06 107 SER A CA 1
ATOM 850 C C . SER A 1 107 ? -13.723 -18.466 12.839 1.00 65.06 107 SER A C 1
ATOM 852 O O . SER A 1 107 ? -12.598 -18.671 13.290 1.00 65.06 107 SER A O 1
ATOM 854 N N . TYR A 1 108 ? -14.186 -17.227 12.642 1.00 78.75 108 TYR A N 1
ATOM 855 C CA . TYR A 1 108 ? -13.380 -16.011 12.834 1.00 78.75 108 TYR A CA 1
ATOM 856 C C . TYR A 1 108 ? -13.972 -15.057 13.875 1.00 78.75 108 TYR A C 1
ATOM 858 O O . TYR A 1 108 ? -13.501 -13.929 14.011 1.00 78.75 108 TYR A O 1
ATOM 866 N N . ALA A 1 109 ? -14.971 -15.502 14.645 1.00 83.75 109 ALA A N 1
ATOM 867 C CA . ALA A 1 109 ? -15.675 -14.673 15.624 1.00 83.75 109 ALA A CA 1
ATOM 868 C C . ALA A 1 109 ? -14.719 -13.974 16.609 1.00 83.75 109 ALA A C 1
ATOM 870 O O . ALA A 1 109 ? -14.922 -12.813 16.964 1.00 83.75 109 ALA A O 1
ATOM 871 N N . PHE A 1 110 ? -13.634 -14.653 17.002 1.00 90.00 110 PHE A N 1
ATOM 872 C CA . PHE A 1 110 ? -12.593 -14.072 17.847 1.00 90.00 110 PHE A CA 1
ATOM 873 C C . PHE A 1 110 ? -11.844 -12.918 17.163 1.00 90.00 110 PHE A C 1
ATOM 875 O O . PHE A 1 110 ? -11.709 -11.855 17.765 1.00 90.00 110 PHE A O 1
ATOM 882 N N . LEU A 1 111 ? -11.417 -13.086 15.905 1.00 91.62 111 LEU A N 1
ATOM 883 C CA . LEU A 1 111 ? -10.751 -12.025 15.138 1.00 91.62 111 LEU A CA 1
ATOM 884 C C . LEU A 1 111 ? -11.687 -10.836 14.902 1.00 91.62 111 LEU A C 1
ATOM 886 O O . LEU A 1 111 ? -11.287 -9.694 15.088 1.00 91.62 111 LEU A O 1
ATOM 890 N N . ILE A 1 112 ? -12.957 -11.087 14.576 1.00 91.06 112 ILE A N 1
ATOM 891 C CA . ILE A 1 112 ? -13.956 -10.023 14.407 1.00 91.06 112 ILE A CA 1
ATOM 892 C C . ILE A 1 112 ? -14.184 -9.270 15.724 1.00 91.06 112 ILE A C 1
ATOM 894 O O . ILE A 1 112 ? -14.286 -8.042 15.730 1.00 91.06 112 ILE A O 1
ATOM 898 N N . ARG A 1 113 ? -14.222 -9.971 16.864 1.00 93.62 113 ARG A N 1
ATOM 899 C CA . ARG A 1 113 ? -14.295 -9.333 18.188 1.00 93.62 113 ARG A CA 1
ATOM 900 C C . ARG A 1 113 ? -13.052 -8.489 18.475 1.00 93.62 113 ARG A C 1
ATOM 902 O O . ARG A 1 113 ? -13.195 -7.374 18.973 1.00 93.62 113 ARG A O 1
ATOM 909 N N . GLN A 1 114 ? -11.860 -8.994 18.159 1.00 95.75 114 GLN A N 1
ATOM 910 C CA . GLN A 1 114 ? -10.612 -8.240 18.297 1.00 95.75 114 GLN A CA 1
ATOM 911 C C . GLN A 1 114 ? -10.611 -6.988 17.418 1.00 95.75 114 GLN A C 1
ATOM 913 O O . GLN A 1 114 ? -10.333 -5.904 17.924 1.00 95.75 114 GLN A O 1
ATOM 918 N N . LEU A 1 115 ? -10.995 -7.114 16.146 1.00 96.69 115 LEU A N 1
ATOM 919 C CA . LEU A 1 115 ? -11.131 -5.999 15.210 1.00 96.69 115 LEU A CA 1
ATOM 920 C C . LEU A 1 115 ? -12.061 -4.917 15.768 1.00 96.69 115 LEU A C 1
ATOM 922 O O . LEU A 1 115 ? -11.666 -3.758 15.848 1.00 96.69 115 LEU A O 1
ATOM 926 N N . LYS A 1 116 ? -13.256 -5.288 16.243 1.00 96.31 116 LYS A N 1
ATOM 927 C CA . LYS A 1 116 ? -14.195 -4.341 16.871 1.00 96.31 116 LYS A CA 1
ATOM 928 C C . LYS A 1 116 ? -13.590 -3.635 18.088 1.00 96.31 116 LYS A C 1
ATOM 930 O O . LYS A 1 116 ? -13.780 -2.433 18.247 1.00 96.31 116 LYS A O 1
ATOM 935 N N . GLY A 1 117 ? -12.848 -4.358 18.929 1.00 97.38 117 GLY A N 1
ATOM 936 C CA . GLY A 1 117 ? -12.146 -3.775 20.075 1.00 97.38 117 GLY A CA 1
ATOM 937 C C . GLY A 1 117 ? -11.062 -2.773 19.663 1.00 97.38 117 GLY A C 1
ATOM 938 O O . GLY A 1 117 ? -10.973 -1.689 20.237 1.00 97.38 117 GLY A O 1
ATOM 939 N N . LEU A 1 118 ? -10.275 -3.104 18.637 1.00 98.19 118 LEU A N 1
ATOM 940 C CA . LEU A 1 118 ? -9.247 -2.222 18.084 1.00 98.19 118 LEU A CA 1
ATOM 941 C C . LEU A 1 118 ? -9.853 -0.969 17.440 1.00 98.19 118 LEU A C 1
ATOM 943 O O . LEU A 1 118 ? -9.382 0.129 17.715 1.00 98.19 118 LEU A O 1
ATOM 947 N N . LEU A 1 119 ? -10.928 -1.107 16.657 1.00 97.81 119 LEU A N 1
ATOM 948 C CA . LEU A 1 119 ? -11.662 0.025 16.073 1.00 97.81 119 LEU A CA 1
ATOM 949 C C . LEU A 1 119 ? -12.274 0.928 17.157 1.00 97.81 119 LEU A C 1
ATOM 951 O O . LEU A 1 119 ? -12.230 2.152 17.043 1.00 97.81 119 LEU A O 1
ATOM 955 N N . GLY A 1 120 ? -12.785 0.339 18.243 1.00 97.56 120 GLY A N 1
ATOM 956 C CA . GLY A 1 120 ? -13.262 1.084 19.409 1.00 97.56 120 GLY A CA 1
ATOM 957 C C . GLY A 1 120 ? -12.153 1.922 20.049 1.00 97.56 120 GLY A C 1
ATOM 958 O O . GLY A 1 120 ? -12.325 3.122 20.243 1.00 97.56 120 GLY A O 1
ATOM 959 N N . ARG A 1 121 ? -10.981 1.329 20.295 1.00 97.50 121 ARG A N 1
ATOM 960 C CA . ARG A 1 121 ? -9.802 2.044 20.820 1.00 97.50 121 ARG A CA 1
ATOM 961 C C . ARG A 1 121 ? -9.294 3.119 19.855 1.00 97.50 121 ARG A C 1
ATOM 963 O O . ARG A 1 121 ? -8.946 4.214 20.293 1.00 97.50 121 ARG A O 1
ATOM 970 N N . LEU A 1 122 ? -9.293 2.830 18.550 1.00 97.94 122 LEU A N 1
ATOM 971 C CA . LEU A 1 122 ? -8.907 3.771 17.495 1.00 97.94 122 LEU A CA 1
ATOM 972 C C . LEU A 1 122 ? -9.783 5.038 17.512 1.00 97.94 122 LEU A C 1
ATOM 974 O O . LEU A 1 122 ? -9.289 6.153 17.321 1.00 97.94 122 LEU A O 1
ATOM 978 N N . SER A 1 123 ? -11.075 4.882 17.807 1.00 97.38 123 SER A N 1
ATOM 979 C CA . SER A 1 123 ? -12.022 5.999 17.859 1.00 97.38 123 SER A CA 1
ATOM 980 C C . SER A 1 123 ? -11.722 7.026 18.957 1.00 97.38 123 SER A C 1
ATOM 982 O O . SER A 1 123 ? -12.205 8.151 18.875 1.00 97.38 123 SER A O 1
ATOM 984 N N . SER A 1 124 ? -10.891 6.684 19.947 1.00 95.44 124 SER A N 1
ATOM 985 C CA . SER A 1 124 ? -10.537 7.550 21.078 1.00 95.44 124 SER A CA 1
ATOM 986 C C . SER A 1 124 ? -9.056 7.949 21.130 1.00 95.44 124 SER A C 1
ATOM 988 O O . SER A 1 124 ? -8.616 8.511 22.131 1.00 95.44 124 SER A O 1
ATOM 990 N N . VAL A 1 125 ? -8.257 7.655 20.095 1.00 95.19 125 VAL A N 1
ATOM 991 C CA . VAL A 1 125 ? -6.812 7.959 20.121 1.00 95.19 125 VAL A CA 1
ATOM 992 C C . VAL A 1 125 ? -6.546 9.460 20.064 1.00 95.19 125 VAL A C 1
ATOM 994 O O . VAL A 1 125 ? -7.257 10.209 19.391 1.00 95.19 125 VAL A O 1
ATOM 997 N N . ASN A 1 126 ? -5.460 9.893 20.706 1.00 92.12 126 ASN A N 1
ATOM 998 C CA . ASN A 1 126 ? -4.928 11.241 20.547 1.00 92.12 126 ASN A CA 1
ATOM 999 C C . ASN A 1 126 ? -3.628 11.203 19.731 1.00 92.12 126 ASN A C 1
ATOM 1001 O O . ASN A 1 126 ? -2.651 10.590 20.149 1.00 92.12 126 ASN A O 1
ATOM 1005 N N . LEU A 1 127 ? -3.615 11.898 18.590 1.00 93.75 127 LEU A N 1
ATOM 1006 C CA . LEU A 1 127 ? -2.472 11.956 17.671 1.00 93.75 127 LEU A CA 1
ATOM 1007 C C . LEU A 1 127 ? -1.571 13.187 17.873 1.00 93.75 127 LEU A C 1
ATOM 1009 O O . LEU A 1 127 ? -0.578 13.336 17.166 1.00 93.75 127 LEU A O 1
ATOM 1013 N N . GLN A 1 128 ? -1.906 14.099 18.795 1.00 88.25 128 GLN A N 1
ATOM 1014 C CA . GLN A 1 128 ? -1.182 15.370 18.963 1.00 88.25 128 GLN A CA 1
ATOM 1015 C C . GLN A 1 128 ? 0.286 15.188 19.354 1.00 88.25 128 GLN A C 1
ATOM 1017 O O . GLN A 1 128 ? 1.109 16.028 19.008 1.00 88.25 128 GLN A O 1
ATOM 1022 N N . GLN A 1 129 ? 0.598 14.112 20.078 1.00 89.62 129 GLN A N 1
ATOM 1023 C CA . GLN A 1 129 ? 1.944 13.839 20.585 1.00 89.62 129 GLN A CA 1
ATOM 1024 C C . GLN A 1 129 ? 2.819 13.074 19.586 1.00 89.62 129 GLN A C 1
ATOM 1026 O O . GLN A 1 129 ? 3.993 12.878 19.875 1.00 89.62 129 GLN A O 1
ATOM 1031 N N . LEU A 1 130 ? 2.272 12.662 18.435 1.00 94.25 130 LEU A N 1
ATOM 1032 C CA . LEU A 1 130 ? 3.032 11.888 17.462 1.00 94.25 130 LEU A CA 1
ATOM 1033 C C . LEU A 1 130 ? 3.980 12.779 16.659 1.00 94.25 130 LEU A C 1
ATOM 1035 O O . LEU A 1 130 ? 3.578 13.807 16.094 1.00 94.25 130 LEU A O 1
ATOM 1039 N N . ASN A 1 131 ? 5.227 12.344 16.566 1.00 93.38 131 ASN A N 1
ATOM 1040 C CA . ASN A 1 131 ? 6.221 12.890 15.660 1.00 93.38 131 ASN A CA 1
ATOM 1041 C C . ASN A 1 131 ? 5.928 12.484 14.200 1.00 93.38 131 ASN A C 1
ATOM 1043 O O . ASN A 1 131 ? 4.959 11.785 13.896 1.00 93.38 131 ASN A O 1
ATOM 1047 N N . GLN A 1 132 ? 6.751 12.960 13.267 1.00 91.81 132 GLN A N 1
ATOM 1048 C CA . GLN A 1 132 ? 6.530 12.747 11.837 1.00 91.81 132 GLN A CA 1
ATOM 1049 C C . GLN A 1 132 ? 6.620 11.267 11.416 1.00 91.81 132 GLN A C 1
ATOM 1051 O O . GLN A 1 132 ? 5.782 10.816 10.637 1.00 91.81 132 GLN A O 1
ATOM 1056 N N . GLN A 1 133 ? 7.585 10.507 11.941 1.00 94.50 133 GLN A N 1
ATOM 1057 C CA . GLN A 1 133 ? 7.751 9.078 11.637 1.00 94.50 133 GLN A CA 1
ATOM 1058 C C . GLN A 1 133 ? 6.614 8.248 12.247 1.00 94.50 133 GLN A C 1
ATOM 1060 O O . GLN A 1 133 ? 6.034 7.399 11.571 1.00 94.50 133 GLN A O 1
ATOM 1065 N N . GLU A 1 134 ? 6.218 8.563 13.484 1.00 96.50 134 GLU A N 1
ATOM 1066 C CA . GLU A 1 134 ? 5.058 7.962 14.153 1.00 96.50 134 GLU A CA 1
ATOM 1067 C C . GLU A 1 134 ? 3.774 8.188 13.350 1.00 96.50 134 GLU A C 1
ATOM 1069 O O . GLU A 1 134 ? 3.042 7.237 13.071 1.00 96.50 134 GLU A O 1
ATOM 1074 N N . LYS A 1 135 ? 3.518 9.428 12.912 1.00 96.31 135 LYS A N 1
ATOM 1075 C CA . LYS A 1 135 ? 2.363 9.763 12.064 1.00 96.31 135 LYS A CA 1
ATOM 1076 C C . LYS A 1 135 ? 2.398 9.028 10.732 1.00 96.31 135 LYS A C 1
ATOM 1078 O O . LYS A 1 135 ? 1.355 8.553 10.290 1.00 96.31 135 LYS A O 1
ATOM 1083 N N . LEU A 1 136 ? 3.560 8.948 10.090 1.00 97.12 136 LEU A N 1
ATOM 1084 C CA . LEU A 1 136 ? 3.719 8.268 8.809 1.00 97.12 136 LEU A CA 1
ATOM 1085 C C . LEU A 1 136 ? 3.378 6.777 8.934 1.00 97.12 136 LEU A C 1
ATOM 1087 O O . LEU A 1 136 ? 2.491 6.301 8.225 1.00 97.12 136 LEU A O 1
ATOM 1091 N N . ALA A 1 137 ? 4.002 6.070 9.881 1.00 98.06 137 ALA A N 1
ATOM 1092 C CA . ALA A 1 137 ? 3.726 4.656 10.139 1.00 98.06 137 ALA A CA 1
ATOM 1093 C C . ALA A 1 137 ? 2.248 4.428 10.491 1.00 98.06 137 ALA A C 1
ATOM 1095 O O . ALA A 1 137 ? 1.586 3.561 9.914 1.00 98.06 137 ALA A O 1
ATOM 1096 N N . PHE A 1 138 ? 1.708 5.266 11.383 1.00 98.31 138 PHE A N 1
ATOM 1097 C CA . PHE A 1 138 ? 0.310 5.221 11.793 1.00 98.31 138 PHE A CA 1
ATOM 1098 C C . PHE A 1 138 ? -0.627 5.345 10.589 1.00 98.31 138 PHE A C 1
ATOM 1100 O O . PHE A 1 138 ? -1.463 4.473 10.364 1.00 98.31 138 PHE A O 1
ATOM 1107 N N . TRP A 1 139 ? -0.488 6.392 9.774 1.00 98.12 139 TRP A N 1
ATOM 1108 C CA . TRP A 1 139 ? -1.423 6.652 8.679 1.00 98.12 139 TRP A CA 1
ATOM 1109 C C . TRP A 1 139 ? -1.322 5.648 7.531 1.00 98.12 139 TRP A C 1
ATOM 1111 O O . TRP A 1 139 ? -2.355 5.332 6.939 1.00 98.12 139 TRP A O 1
ATOM 1121 N N . ILE A 1 140 ? -0.139 5.092 7.251 1.00 98.62 140 ILE A N 1
ATOM 1122 C CA . ILE A 1 140 ? 0.004 3.982 6.293 1.00 98.62 140 ILE A CA 1
ATOM 1123 C C . ILE A 1 140 ? -0.788 2.764 6.785 1.00 98.62 140 ILE A C 1
ATOM 1125 O O . ILE A 1 140 ? -1.603 2.203 6.046 1.00 98.62 140 ILE A O 1
ATOM 1129 N N . ASN A 1 141 ? -0.606 2.385 8.053 1.00 98.75 141 ASN A N 1
ATOM 1130 C CA . ASN A 1 141 ? -1.330 1.269 8.658 1.00 98.75 141 ASN A CA 1
ATOM 1131 C C . ASN A 1 141 ? -2.846 1.519 8.682 1.00 98.75 141 ASN A C 1
ATOM 1133 O O . ASN A 1 141 ? -3.627 0.612 8.383 1.00 98.75 141 ASN A O 1
ATOM 1137 N N . ILE A 1 142 ? -3.279 2.745 8.993 1.00 98.62 142 ILE A N 1
ATOM 1138 C CA . ILE A 1 142 ? -4.697 3.125 8.993 1.00 98.62 142 ILE A CA 1
ATOM 1139 C C . ILE A 1 142 ? -5.294 3.085 7.588 1.00 98.62 142 ILE A C 1
ATOM 1141 O O . ILE A 1 142 ? -6.411 2.593 7.448 1.00 98.62 142 ILE A O 1
ATOM 1145 N N . TYR A 1 143 ? -4.587 3.529 6.546 1.00 98.50 143 TYR A N 1
ATOM 1146 C CA . TYR A 1 143 ? -5.078 3.403 5.171 1.00 98.50 143 TYR A CA 1
ATOM 1147 C C . TYR A 1 143 ? -5.312 1.939 4.792 1.00 98.50 143 TYR A C 1
ATOM 1149 O O . TYR A 1 143 ? -6.414 1.578 4.378 1.00 98.50 143 TYR A O 1
ATOM 1157 N N . ASN A 1 144 ? -4.298 1.087 4.983 1.00 98.56 144 ASN A N 1
ATOM 1158 C CA . ASN A 1 144 ? -4.393 -0.331 4.634 1.00 98.56 144 ASN A CA 1
ATOM 1159 C C . ASN A 1 144 ? -5.505 -1.020 5.440 1.00 98.56 144 ASN A C 1
ATOM 1161 O O . ASN A 1 144 ? -6.284 -1.796 4.888 1.00 98.56 144 ASN A O 1
ATOM 1165 N N . SER A 1 145 ? -5.640 -0.675 6.725 1.00 98.56 145 SER A N 1
ATOM 1166 C CA . SER A 1 145 ? -6.727 -1.164 7.579 1.00 98.56 145 SER A CA 1
ATOM 1167 C C . SER A 1 145 ? -8.102 -0.680 7.116 1.00 98.56 145 SER A C 1
ATOM 1169 O O . SER A 1 145 ? -9.049 -1.459 7.095 1.00 98.56 145 SER A O 1
ATOM 1171 N N . CYS A 1 146 ? -8.221 0.588 6.718 1.00 98.31 146 CYS A N 1
ATOM 1172 C CA . CYS A 1 146 ? -9.457 1.182 6.213 1.00 98.31 146 CYS A CA 1
ATOM 1173 C C . CYS A 1 146 ? -9.924 0.484 4.931 1.00 98.31 146 CYS A C 1
ATOM 1175 O O . CYS A 1 146 ? -11.091 0.111 4.830 1.00 98.31 146 CYS A O 1
ATOM 1177 N N . MET A 1 147 ? -9.007 0.231 3.992 1.00 97.31 147 MET A N 1
ATOM 1178 C CA . MET A 1 147 ? -9.313 -0.503 2.762 1.00 97.31 147 MET A CA 1
ATOM 1179 C C . MET A 1 147 ? -9.747 -1.939 3.051 1.00 97.31 147 MET A C 1
ATOM 1181 O O . MET A 1 147 ? -10.828 -2.342 2.623 1.00 97.31 147 MET A O 1
ATOM 1185 N N . MET A 1 148 ? -8.963 -2.684 3.836 1.00 96.44 148 MET A N 1
ATOM 1186 C CA . MET A 1 148 ? -9.298 -4.058 4.225 1.00 96.44 148 MET A CA 1
ATOM 1187 C C . MET A 1 148 ? -10.655 -4.137 4.937 1.00 96.44 148 MET A C 1
ATOM 1189 O O . MET A 1 148 ? -11.476 -4.982 4.590 1.00 96.44 148 MET A O 1
ATOM 1193 N N . ASN A 1 149 ? -10.926 -3.240 5.890 1.00 95.44 149 ASN A N 1
ATOM 1194 C CA . ASN A 1 149 ? -12.215 -3.175 6.581 1.00 95.44 149 ASN A CA 1
ATOM 1195 C C . ASN A 1 149 ? -13.361 -2.813 5.623 1.00 95.44 149 ASN A C 1
ATOM 1197 O O . ASN A 1 149 ? -14.426 -3.417 5.692 1.00 95.44 149 ASN A O 1
ATOM 1201 N N . GLY A 1 150 ? -13.131 -1.893 4.684 1.00 94.88 150 GLY A N 1
ATOM 1202 C CA . GLY A 1 150 ? -14.105 -1.529 3.656 1.00 94.88 150 GLY A CA 1
ATOM 1203 C C . GLY A 1 150 ? -14.535 -2.719 2.798 1.00 94.88 150 GLY A C 1
ATOM 1204 O O . GLY A 1 150 ? -15.725 -2.882 2.541 1.00 94.88 150 GLY A O 1
ATOM 1205 N N . PHE A 1 151 ? -13.602 -3.595 2.411 1.00 92.81 151 PHE A N 1
ATOM 1206 C CA . PHE A 1 151 ? -13.933 -4.841 1.709 1.00 92.81 151 PHE A CA 1
ATOM 1207 C C . PHE A 1 151 ? -14.749 -5.813 2.573 1.00 92.81 151 PHE A C 1
ATOM 1209 O O . PHE A 1 151 ? -15.627 -6.494 2.048 1.00 92.81 151 PHE A O 1
ATOM 1216 N N . LEU A 1 152 ? -14.498 -5.878 3.885 1.00 90.38 152 LEU A N 1
ATOM 1217 C CA . LEU A 1 152 ? -15.292 -6.711 4.798 1.00 90.38 152 LEU A CA 1
ATOM 1218 C C . LEU A 1 152 ? -16.721 -6.175 4.986 1.00 90.38 152 LEU A C 1
ATOM 1220 O O . LEU A 1 152 ? -17.652 -6.962 5.127 1.00 90.38 152 LEU A O 1
ATOM 1224 N N . GLU A 1 153 ? -16.904 -4.854 4.988 1.00 90.50 153 GLU A N 1
ATOM 1225 C CA . GLU A 1 153 ? -18.205 -4.209 5.222 1.00 90.50 153 GLU A CA 1
ATOM 1226 C C . GLU A 1 153 ? -19.063 -4.072 3.961 1.00 90.50 153 GLU A C 1
ATOM 1228 O O . GLU A 1 153 ? -20.292 -4.131 4.031 1.00 90.50 153 GLU A O 1
ATOM 1233 N N . HIS A 1 154 ? -18.434 -3.845 2.810 1.00 90.31 154 HIS A N 1
ATOM 1234 C CA . HIS A 1 154 ? -19.124 -3.531 1.555 1.00 90.31 154 HIS A CA 1
ATOM 1235 C C . HIS A 1 154 ? -18.950 -4.597 0.475 1.00 90.31 154 HIS A C 1
ATOM 1237 O O . HIS A 1 154 ? -19.592 -4.509 -0.572 1.00 90.31 154 HIS A O 1
ATOM 1243 N N . GLY A 1 155 ? -18.105 -5.593 0.727 1.00 89.06 155 GLY A N 1
ATOM 1244 C CA . GLY A 1 155 ? -17.769 -6.642 -0.216 1.00 89.06 155 GLY A CA 1
ATOM 1245 C C . GLY A 1 155 ? -16.716 -6.243 -1.247 1.00 89.06 155 GLY A C 1
ATOM 1246 O O . GLY A 1 155 ? -16.228 -5.112 -1.295 1.00 89.06 155 GLY A O 1
ATOM 1247 N N . ILE A 1 156 ? -16.343 -7.225 -2.067 1.00 89.75 156 ILE A N 1
ATOM 1248 C CA . ILE A 1 156 ? -15.343 -7.068 -3.120 1.00 89.75 156 ILE A CA 1
ATOM 1249 C C . ILE A 1 156 ? -16.026 -6.493 -4.374 1.00 89.75 156 ILE A C 1
ATOM 1251 O O . ILE A 1 156 ? -17.001 -7.080 -4.838 1.00 89.75 156 ILE A O 1
ATOM 1255 N N . PRO A 1 157 ? -15.549 -5.363 -4.930 1.00 86.25 157 PRO A N 1
ATOM 1256 C CA . PRO A 1 157 ? -16.089 -4.771 -6.148 1.00 86.25 157 PRO A CA 1
ATOM 1257 C C . PRO A 1 157 ? -15.948 -5.691 -7.364 1.00 86.25 157 PRO A C 1
ATOM 1259 O O . PRO A 1 157 ? -14.891 -6.275 -7.584 1.00 86.25 157 PRO A O 1
ATOM 1262 N N . GLU A 1 158 ? -16.988 -5.741 -8.196 1.00 82.62 158 GLU A N 1
ATOM 1263 C CA . GLU A 1 158 ? -17.002 -6.530 -9.438 1.00 82.62 158 GLU A CA 1
ATOM 1264 C C . GLU A 1 158 ? -16.419 -5.776 -10.647 1.00 82.62 158 GLU A C 1
ATOM 1266 O O . GLU A 1 158 ? -16.181 -6.377 -11.691 1.00 82.62 158 GLU A O 1
ATOM 1271 N N . SER A 1 159 ? -16.188 -4.460 -10.531 1.00 80.94 159 SER A N 1
ATOM 1272 C CA . SER A 1 159 ? -15.658 -3.635 -11.623 1.00 80.94 159 SER A CA 1
ATOM 1273 C C . SER A 1 159 ? -14.686 -2.541 -11.141 1.00 80.94 159 SER A C 1
ATOM 1275 O O . SER A 1 159 ? -14.777 -2.098 -9.988 1.00 80.94 159 SER A O 1
ATOM 1277 N N . PRO A 1 160 ? -13.780 -2.051 -12.015 1.00 77.69 160 PRO A N 1
ATOM 1278 C CA . PRO A 1 160 ? -12.850 -0.957 -11.711 1.00 77.69 160 PRO A CA 1
ATOM 1279 C C . PRO A 1 160 ? -13.511 0.306 -11.139 1.00 77.69 160 PRO A C 1
ATOM 1281 O O . PRO A 1 160 ? -13.017 0.912 -10.186 1.00 77.69 160 PRO A O 1
ATOM 1284 N N . GLU A 1 161 ? -14.654 0.714 -11.690 1.00 79.25 161 GLU A N 1
ATOM 1285 C CA . GLU A 1 161 ? -15.375 1.934 -11.303 1.00 79.25 161 GLU A CA 1
ATOM 1286 C C . GLU A 1 161 ? -15.913 1.838 -9.869 1.00 79.25 161 GLU A C 1
ATOM 1288 O O . GLU A 1 161 ? -16.011 2.833 -9.134 1.00 79.25 161 GLU A O 1
ATOM 1293 N N . LEU A 1 162 ? -16.233 0.617 -9.444 1.00 84.88 162 LEU A N 1
ATOM 1294 C CA . LEU A 1 162 ? -16.700 0.326 -8.101 1.00 84.88 162 LEU A CA 1
ATOM 1295 C C . LEU A 1 162 ? -15.562 0.350 -7.072 1.00 84.88 162 LEU A C 1
ATOM 1297 O O . LEU A 1 162 ? -15.845 0.623 -5.908 1.00 84.88 162 LEU A O 1
ATOM 1301 N N . VAL A 1 163 ? -14.292 0.193 -7.470 1.00 84.12 163 VAL A N 1
ATOM 1302 C CA . VAL A 1 163 ? -13.136 0.341 -6.559 1.00 84.12 163 VAL A CA 1
ATOM 1303 C C . VAL A 1 163 ? -13.036 1.775 -6.043 1.00 84.12 163 VAL A C 1
ATOM 1305 O O . VAL A 1 163 ? -12.945 2.001 -4.838 1.00 84.12 163 VAL A O 1
ATOM 1308 N N . VAL A 1 164 ? -13.154 2.775 -6.920 1.00 83.06 164 VAL A N 1
ATOM 1309 C CA . VAL A 1 164 ? -13.148 4.192 -6.503 1.00 83.06 164 VAL A CA 1
ATOM 1310 C C . VAL A 1 164 ? -14.359 4.511 -5.624 1.00 83.06 164 VAL A C 1
ATOM 1312 O O . VAL A 1 164 ? -14.263 5.263 -4.651 1.00 83.06 164 VAL A O 1
ATOM 1315 N N . THR A 1 165 ? -15.513 3.923 -5.943 1.00 88.06 165 THR A N 1
ATOM 1316 C CA . THR A 1 165 ? -16.720 4.051 -5.117 1.00 88.06 165 THR A CA 1
ATOM 1317 C C . THR A 1 165 ? -16.513 3.432 -3.737 1.00 88.06 165 THR A C 1
ATOM 1319 O O . THR A 1 165 ? -16.909 4.035 -2.738 1.00 88.06 165 THR A O 1
ATOM 1322 N N . LEU A 1 166 ? -15.847 2.279 -3.662 1.00 90.88 166 LEU A N 1
ATOM 1323 C CA . LEU A 1 166 ? -15.482 1.634 -2.410 1.00 90.88 166 LEU A CA 1
ATOM 1324 C C . LEU A 1 166 ? -14.531 2.512 -1.599 1.00 90.88 166 LEU A C 1
ATOM 1326 O O . LEU A 1 166 ? -14.826 2.756 -0.439 1.00 90.88 166 LEU A O 1
ATOM 1330 N N . MET A 1 167 ? -13.466 3.067 -2.185 1.00 91.62 167 MET A N 1
ATOM 1331 C CA . MET A 1 167 ? -12.525 3.942 -1.462 1.00 91.62 167 MET A CA 1
ATOM 1332 C C . MET A 1 167 ? -13.203 5.171 -0.833 1.00 91.62 167 MET A C 1
ATOM 1334 O O . MET A 1 167 ? -12.761 5.674 0.199 1.00 91.62 167 MET A O 1
ATOM 1338 N N . ARG A 1 168 ? -14.284 5.673 -1.445 1.00 90.50 168 ARG A N 1
ATOM 1339 C CA . ARG A 1 168 ? -15.091 6.777 -0.895 1.00 90.50 168 ARG A CA 1
ATOM 1340 C C . ARG A 1 168 ? -15.995 6.341 0.257 1.00 90.50 168 ARG A C 1
ATOM 1342 O O . ARG A 1 168 ? -16.281 7.162 1.125 1.00 90.50 168 ARG A O 1
ATOM 1349 N N . LYS A 1 169 ? -16.471 5.093 0.235 1.00 92.50 169 LYS A N 1
ATOM 1350 C CA . LYS A 1 169 ? -17.335 4.511 1.273 1.00 92.50 169 LYS A CA 1
ATOM 1351 C C . LYS A 1 169 ? -16.522 4.001 2.462 1.00 92.50 169 LYS A C 1
ATOM 1353 O O . LYS A 1 169 ? -16.890 4.288 3.596 1.00 92.50 169 LYS A O 1
ATOM 1358 N N . ALA A 1 170 ? -15.404 3.327 2.190 1.00 95.31 170 ALA A N 1
ATOM 1359 C CA . ALA A 1 170 ? -14.462 2.807 3.169 1.00 95.31 170 ALA A CA 1
ATOM 1360 C C . ALA A 1 170 ? -13.987 3.949 4.069 1.00 95.31 170 ALA A C 1
ATOM 1362 O O . ALA A 1 170 ? -13.228 4.821 3.641 1.00 95.31 170 ALA A O 1
ATOM 1363 N N . SER A 1 171 ? -14.512 3.961 5.291 1.00 95.88 171 SER A N 1
ATOM 1364 C CA . SER A 1 171 ? -14.318 5.020 6.272 1.00 95.88 171 SER A CA 1
ATOM 1365 C C . SER A 1 171 ? -13.928 4.419 7.607 1.00 95.88 171 SER A C 1
ATOM 1367 O O . SER A 1 171 ? -14.424 3.366 7.998 1.00 95.88 171 SER A O 1
ATOM 1369 N N . ILE A 1 172 ? -13.062 5.115 8.331 1.00 97.12 172 ILE A N 1
ATOM 1370 C CA . ILE A 1 172 ? -12.576 4.685 9.636 1.00 97.12 172 ILE A CA 1
ATOM 1371 C C . ILE A 1 172 ? -12.613 5.860 10.613 1.00 97.12 172 ILE A C 1
ATOM 1373 O O . ILE A 1 172 ? -12.363 7.007 10.236 1.00 97.12 172 ILE A O 1
ATOM 1377 N N . ASN A 1 173 ? -12.979 5.584 11.865 1.00 97.56 173 ASN A N 1
ATOM 1378 C CA . ASN A 1 173 ? -13.044 6.591 12.919 1.00 97.56 173 ASN A CA 1
ATOM 1379 C C . ASN A 1 173 ? -11.712 6.649 13.673 1.00 97.56 173 ASN A C 1
ATOM 1381 O O . ASN A 1 173 ? -11.354 5.696 14.364 1.00 97.56 173 ASN A O 1
ATOM 1385 N N . VAL A 1 174 ? -11.008 7.776 13.565 1.00 97.44 174 VAL A N 1
ATOM 1386 C CA . VAL A 1 174 ? -9.735 8.029 14.246 1.00 97.44 174 VAL A CA 1
ATOM 1387 C C . VAL A 1 174 ? -9.896 9.207 15.196 1.00 97.44 174 VAL A C 1
ATOM 1389 O O . VAL A 1 174 ? -10.069 10.343 14.754 1.00 97.44 174 VAL A O 1
ATOM 1392 N N . GLY A 1 175 ? -9.850 8.954 16.505 1.00 95.75 175 GLY A N 1
ATOM 1393 C CA . GLY A 1 175 ? -9.965 10.009 17.522 1.00 95.75 175 GLY A CA 1
ATOM 1394 C C . GLY A 1 175 ? -11.237 10.866 17.396 1.00 95.75 175 GLY A C 1
ATOM 1395 O O . GLY A 1 175 ? -11.190 12.079 17.611 1.00 95.75 175 GLY A O 1
ATOM 1396 N N . GLY A 1 176 ? -12.349 10.263 16.963 1.00 94.88 176 GLY A N 1
ATOM 1397 C CA . GLY A 1 176 ? -13.644 10.912 16.749 1.00 94.88 176 GLY A CA 1
ATOM 1398 C C . GLY A 1 176 ? -13.867 11.467 15.339 1.00 94.88 176 GLY A C 1
ATOM 1399 O O . GLY A 1 176 ? -14.913 12.063 15.089 1.00 94.88 176 GLY A O 1
ATOM 1400 N N . HIS A 1 177 ? -12.915 11.296 14.416 1.00 94.69 177 HIS A N 1
ATOM 1401 C CA . HIS A 1 177 ? -12.993 11.818 13.046 1.00 94.69 177 HIS A CA 1
ATOM 1402 C C . HIS A 1 177 ? -13.200 10.679 12.059 1.00 94.69 177 HIS A C 1
ATOM 1404 O O . HIS A 1 177 ? -12.349 9.802 11.935 1.00 94.69 177 HIS A O 1
ATOM 1410 N N . PHE A 1 178 ? -14.313 10.715 11.328 1.00 94.25 178 PHE A N 1
ATOM 1411 C CA . PHE A 1 178 ? -14.563 9.783 10.232 1.00 94.25 178 PHE A CA 1
ATOM 1412 C C . PHE A 1 178 ? -13.804 10.224 8.983 1.00 94.25 178 PHE A C 1
ATOM 1414 O O . PHE A 1 178 ? -14.079 11.282 8.412 1.00 94.25 178 PHE A O 1
ATOM 1421 N N . LEU A 1 179 ? -12.845 9.403 8.567 1.00 95.06 179 LEU A N 1
ATOM 1422 C CA . LEU A 1 179 ? -11.970 9.654 7.428 1.00 95.06 179 LEU A CA 1
ATOM 1423 C C . LEU A 1 179 ? -12.097 8.496 6.442 1.00 95.06 179 LEU A C 1
ATOM 1425 O O . LEU A 1 179 ? -11.991 7.338 6.841 1.00 95.06 179 LEU A O 1
ATOM 1429 N N . ASN A 1 180 ? -12.310 8.804 5.163 1.00 95.31 180 ASN A N 1
ATOM 1430 C CA . ASN A 1 180 ? -12.314 7.786 4.115 1.00 95.31 180 ASN A CA 1
ATOM 1431 C C . ASN A 1 180 ? -10.906 7.540 3.549 1.00 95.31 180 ASN A C 1
ATOM 1433 O O . ASN A 1 180 ? -9.987 8.337 3.771 1.00 95.31 180 ASN A O 1
ATOM 1437 N N . ALA A 1 181 ? -10.737 6.440 2.815 1.00 94.94 181 ALA A N 1
ATOM 1438 C CA . ALA A 1 181 ? -9.443 6.047 2.256 1.00 94.94 181 ALA A CA 1
ATOM 1439 C C . ALA A 1 181 ? -8.847 7.116 1.318 1.00 94.94 181 ALA A C 1
ATOM 1441 O O . ALA A 1 181 ? -7.645 7.373 1.373 1.00 94.94 181 ALA A O 1
ATOM 1442 N N . ILE A 1 182 ? -9.687 7.801 0.528 1.00 91.62 182 ILE A N 1
ATOM 1443 C CA . ILE A 1 182 ? -9.266 8.906 -0.355 1.00 91.62 182 ILE A CA 1
ATOM 1444 C C . ILE A 1 182 ? -8.658 10.060 0.453 1.00 91.62 182 ILE A C 1
ATOM 1446 O O . ILE A 1 182 ? -7.604 10.580 0.086 1.00 91.62 182 ILE A O 1
ATOM 1450 N N . THR A 1 183 ?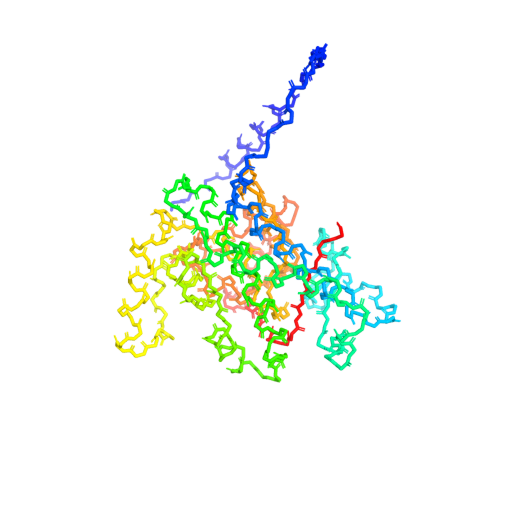 -9.290 10.448 1.564 1.00 92.19 183 THR A N 1
ATOM 1451 C CA . THR A 1 183 ? -8.790 11.502 2.455 1.00 92.19 183 THR A CA 1
ATOM 1452 C C . THR A 1 183 ? -7.443 11.118 3.058 1.00 92.19 183 THR A C 1
ATOM 1454 O O . THR A 1 183 ? -6.518 11.933 3.071 1.00 92.19 183 THR A O 1
ATOM 1457 N N . ILE A 1 184 ? -7.310 9.878 3.534 1.00 94.75 184 ILE A N 1
ATOM 1458 C CA . ILE A 1 184 ? -6.066 9.401 4.148 1.00 94.75 184 ILE A CA 1
ATOM 1459 C C . ILE A 1 184 ? -4.926 9.398 3.118 1.00 94.75 184 ILE A C 1
ATOM 1461 O O . ILE A 1 184 ? -3.854 9.936 3.390 1.00 94.75 184 ILE A O 1
ATOM 1465 N N . GLU A 1 185 ? -5.158 8.873 1.916 1.00 92.88 185 GLU A N 1
ATOM 1466 C CA . GLU A 1 185 ? -4.133 8.821 0.869 1.00 92.88 185 GLU A CA 1
ATOM 1467 C C . GLU A 1 185 ? -3.751 10.211 0.350 1.00 92.88 185 GLU A C 1
ATOM 1469 O O . GLU A 1 185 ? -2.577 10.575 0.371 1.00 92.88 185 GLU A O 1
ATOM 1474 N N . HIS A 1 186 ? -4.719 11.009 -0.105 1.00 88.31 186 HIS A N 1
ATOM 1475 C CA . HIS A 1 186 ? -4.430 12.204 -0.906 1.00 88.31 186 HIS A CA 1
ATOM 1476 C C . HIS A 1 186 ? -4.325 13.513 -0.119 1.00 88.31 186 HIS A C 1
ATOM 1478 O O . HIS A 1 186 ? -3.858 14.508 -0.673 1.00 88.31 186 HIS A O 1
ATOM 1484 N N . PHE A 1 187 ? -4.763 13.541 1.142 1.00 88.25 187 PHE A N 1
ATOM 1485 C CA . PHE A 1 187 ? -4.747 14.759 1.960 1.00 88.25 187 PHE A CA 1
ATOM 1486 C C . PHE A 1 187 ? -3.924 14.608 3.239 1.00 88.25 187 PHE A C 1
ATOM 1488 O O . PHE A 1 187 ? -3.389 15.601 3.743 1.00 88.25 187 PHE A O 1
ATOM 1495 N N . ILE A 1 188 ? -3.783 13.386 3.756 1.00 91.88 188 ILE A N 1
ATOM 1496 C CA . ILE A 1 188 ? -2.970 13.127 4.944 1.00 91.88 188 ILE A CA 1
ATOM 1497 C C . ILE A 1 188 ? -1.554 12.687 4.556 1.00 91.88 188 ILE A C 1
ATOM 1499 O O . ILE A 1 188 ? -0.600 13.385 4.910 1.00 91.88 188 ILE A O 1
ATOM 1503 N N . LEU A 1 189 ? -1.429 11.577 3.820 1.00 92.25 189 LEU A N 1
ATOM 1504 C CA . LEU A 1 189 ? -0.146 10.954 3.464 1.00 92.25 189 LEU A CA 1
ATOM 1505 C C . LEU A 1 189 ? 0.572 11.652 2.304 1.00 92.25 189 LEU A C 1
ATOM 1507 O O . LEU A 1 189 ? 1.794 11.799 2.326 1.00 92.25 189 LEU A O 1
ATOM 1511 N N . ARG A 1 190 ? -0.178 12.094 1.293 1.00 86.31 190 ARG A N 1
ATOM 1512 C CA . ARG A 1 190 ? 0.357 12.814 0.133 1.00 86.31 190 ARG A CA 1
ATOM 1513 C C . ARG A 1 190 ? 0.061 14.308 0.227 1.00 86.31 190 ARG A C 1
ATOM 1515 O O . ARG A 1 190 ? -0.889 14.742 0.885 1.00 86.31 190 ARG A O 1
ATOM 1522 N N . LEU A 1 191 ? 0.850 15.108 -0.488 1.00 70.94 191 LEU A N 1
ATOM 1523 C CA . LEU A 1 191 ? 0.414 16.452 -0.862 1.00 70.94 191 LEU A CA 1
ATOM 1524 C C . LEU A 1 191 ? -0.834 16.361 -1.751 1.00 70.94 191 LEU A C 1
ATOM 1526 O O . LEU A 1 191 ? -0.972 15.373 -2.477 1.00 70.94 191 LEU A O 1
ATOM 1530 N N . PRO A 1 192 ? -1.722 17.378 -1.728 1.00 61.88 192 PRO A N 1
ATOM 1531 C CA . PRO A 1 192 ? -2.897 17.405 -2.585 1.00 61.88 192 PRO A CA 1
ATOM 1532 C C . PRO A 1 192 ? -2.471 17.236 -4.041 1.00 61.88 192 PRO A C 1
ATOM 1534 O O . PRO A 1 192 ? -1.970 18.164 -4.676 1.00 61.88 192 PRO A O 1
ATOM 1537 N N . TYR A 1 193 ? -2.637 16.023 -4.559 1.00 54.09 193 TYR A N 1
ATOM 1538 C CA . TYR A 1 193 ? -2.360 15.734 -5.952 1.00 54.09 193 TYR A CA 1
ATOM 1539 C C . TYR A 1 193 ? -3.329 16.583 -6.781 1.00 54.09 193 TYR A C 1
ATOM 1541 O O . TYR A 1 193 ? -4.490 16.751 -6.398 1.00 54.09 193 TYR A O 1
ATOM 1549 N N . HIS A 1 194 ? -2.899 17.102 -7.933 1.00 49.47 194 HIS A N 1
ATOM 1550 C CA . HIS A 1 194 ? -3.752 17.851 -8.871 1.00 49.47 194 HIS A CA 1
ATOM 1551 C C . HIS A 1 194 ? -4.808 16.954 -9.559 1.00 49.47 194 HIS A C 1
ATOM 1553 O O . HIS A 1 194 ? -5.114 17.105 -10.742 1.00 49.47 194 HIS A O 1
ATOM 1559 N N . SER A 1 195 ? -5.355 15.977 -8.833 1.00 47.16 195 SER A N 1
ATOM 1560 C CA . SER A 1 195 ? -6.226 14.941 -9.350 1.00 47.16 195 SER A CA 1
ATOM 1561 C C . SER A 1 195 ? -7.523 15.577 -9.821 1.00 47.16 195 SER A C 1
ATOM 1563 O O . SER A 1 195 ? -8.284 16.159 -9.045 1.00 47.16 195 SER A O 1
ATOM 1565 N N . LYS A 1 196 ? -7.811 15.399 -11.111 1.00 46.62 196 LYS A N 1
ATOM 1566 C CA . LYS A 1 196 ? -9.104 15.718 -11.731 1.00 46.62 196 LYS A CA 1
ATOM 1567 C C . LYS A 1 196 ? -10.267 14.922 -11.106 1.00 46.62 196 LYS A C 1
ATOM 1569 O O . LYS A 1 196 ? -11.417 15.193 -11.430 1.00 46.62 196 LYS A O 1
ATOM 1574 N N . TYR A 1 197 ? -9.973 13.970 -10.212 1.00 47.94 197 TYR A N 1
ATOM 1575 C CA . TYR A 1 197 ? -10.933 13.118 -9.508 1.00 47.94 197 TYR A CA 1
ATOM 1576 C C . TYR A 1 197 ? -11.306 13.623 -8.100 1.00 47.94 197 TYR A C 1
ATOM 1578 O O . TYR A 1 197 ? -12.075 12.955 -7.403 1.00 47.94 197 TYR A O 1
ATOM 1586 N N . ILE A 1 198 ? -10.803 14.797 -7.684 1.00 51.97 198 ILE A N 1
ATOM 1587 C CA . ILE A 1 198 ? -11.222 15.458 -6.438 1.00 51.97 198 ILE A CA 1
ATOM 1588 C C . ILE A 1 198 ? -12.678 15.919 -6.574 1.00 51.97 198 ILE A C 1
ATOM 1590 O O . ILE A 1 198 ? -13.064 16.598 -7.527 1.00 51.97 198 ILE A O 1
ATOM 1594 N N . SER A 1 199 ? -13.474 15.515 -5.591 1.00 50.06 199 SER A N 1
ATOM 1595 C CA . SER A 1 199 ? -14.928 15.642 -5.514 1.00 50.06 199 SER A CA 1
ATOM 1596 C C . SER A 1 199 ? -15.421 17.118 -5.479 1.00 50.06 199 SER A C 1
ATOM 1598 O O . SER A 1 199 ? -14.620 18.050 -5.327 1.00 50.06 199 SER A O 1
ATOM 1600 N N . PRO A 1 200 ? -16.735 17.386 -5.680 1.00 47.94 200 PRO A N 1
ATOM 1601 C CA . PRO A 1 200 ? -17.333 18.730 -5.722 1.00 47.94 200 PRO A CA 1
ATOM 1602 C C . PRO A 1 200 ? -16.943 19.666 -4.564 1.00 47.94 200 PRO A C 1
ATOM 1604 O O . PRO A 1 200 ? -16.572 19.236 -3.475 1.00 47.94 200 PRO A O 1
ATOM 1607 N N . LYS A 1 201 ? -17.086 20.982 -4.791 1.00 49.25 201 LYS A N 1
ATOM 1608 C CA . LYS A 1 201 ? -16.592 22.093 -3.943 1.00 49.25 201 LYS A CA 1
ATOM 1609 C C . LYS A 1 201 ? -16.828 21.961 -2.422 1.00 49.25 201 LYS A C 1
ATOM 1611 O O . LYS A 1 201 ? -16.025 22.497 -1.667 1.00 49.25 201 LYS A O 1
ATOM 1616 N N . SER A 1 202 ? -17.877 21.273 -1.963 1.00 45.53 202 SER A N 1
ATOM 1617 C CA . SER A 1 202 ? -18.167 21.056 -0.533 1.00 45.53 202 SER A CA 1
ATOM 1618 C C . SER A 1 202 ? -17.233 20.042 0.143 1.00 45.53 202 SER A C 1
ATOM 1620 O O . SER A 1 202 ? -16.839 20.249 1.288 1.00 45.53 202 SER A O 1
ATOM 1622 N N . SER A 1 203 ? -16.823 18.987 -0.565 1.00 58.06 203 SER A N 1
ATOM 1623 C CA . SER A 1 203 ? -15.896 17.963 -0.053 1.00 58.06 203 SER A CA 1
ATOM 1624 C C . SER A 1 203 ? -14.488 18.501 0.203 1.00 58.06 203 SER A C 1
ATOM 1626 O O . SER A 1 203 ? -13.879 18.174 1.220 1.00 58.06 203 SER A O 1
ATOM 1628 N N . LYS A 1 204 ? -14.038 19.445 -0.634 1.00 63.00 204 LYS A N 1
ATOM 1629 C CA . LYS A 1 204 ? -12.730 20.099 -0.512 1.00 63.00 204 LYS A CA 1
ATOM 1630 C C . LYS A 1 204 ? -12.527 20.778 0.840 1.00 63.00 204 LYS A C 1
ATOM 1632 O O . LYS A 1 204 ? -11.407 20.830 1.333 1.00 63.00 204 LYS A O 1
ATOM 1637 N N . LYS A 1 205 ? -13.592 21.298 1.466 1.00 70.06 205 LYS A N 1
ATOM 1638 C CA . LYS A 1 205 ? -13.488 21.949 2.781 1.00 70.06 205 LYS A CA 1
ATOM 1639 C C . LYS A 1 205 ? -13.126 20.943 3.877 1.00 70.06 205 LYS A C 1
ATOM 1641 O O . LYS A 1 205 ? -12.270 21.237 4.706 1.00 70.06 205 LYS A O 1
ATOM 1646 N N . ASN A 1 206 ? -13.745 19.763 3.854 1.00 75.44 206 ASN A N 1
ATOM 1647 C CA . ASN A 1 206 ? -13.481 18.704 4.827 1.00 75.44 206 ASN A CA 1
ATOM 1648 C C . ASN A 1 206 ? -12.098 18.083 4.608 1.00 75.44 206 ASN A C 1
ATOM 1650 O O . ASN A 1 206 ? -11.368 17.860 5.567 1.00 75.44 206 ASN A O 1
ATOM 1654 N N . GLU A 1 207 ? -11.711 17.873 3.351 1.00 81.75 207 GLU A N 1
ATOM 1655 C CA . GLU A 1 207 ? -10.395 17.350 2.976 1.00 81.75 207 GLU A CA 1
ATOM 1656 C C . GLU A 1 207 ? -9.257 18.300 3.393 1.00 81.75 207 GLU A C 1
ATOM 1658 O O . GLU A 1 207 ? -8.274 17.878 4.003 1.00 81.75 207 GLU A O 1
ATOM 1663 N N . MET A 1 208 ? -9.417 19.609 3.162 1.00 80.69 208 MET A N 1
ATOM 1664 C CA . MET A 1 208 ? -8.451 20.619 3.612 1.00 80.69 208 MET A CA 1
ATOM 1665 C C . MET A 1 208 ? -8.389 20.729 5.139 1.00 80.69 208 MET A C 1
ATOM 1667 O O . MET A 1 208 ? -7.304 20.903 5.694 1.00 80.69 208 MET A O 1
ATOM 1671 N N . ALA A 1 209 ? -9.524 20.589 5.832 1.00 85.81 209 ALA A N 1
ATOM 1672 C CA . ALA A 1 209 ? -9.548 20.537 7.293 1.00 85.81 209 ALA A CA 1
ATOM 1673 C C . ALA A 1 209 ? -8.821 19.292 7.827 1.00 85.81 209 ALA A C 1
ATOM 1675 O O . ALA A 1 209 ? -8.038 19.399 8.772 1.00 85.81 209 ALA A O 1
ATOM 1676 N N . ALA A 1 210 ? -9.018 18.130 7.194 1.00 86.06 210 ALA A N 1
ATOM 1677 C CA . ALA A 1 210 ? -8.299 16.905 7.528 1.00 86.06 210 ALA A CA 1
ATOM 1678 C C . ALA A 1 210 ? -6.790 17.073 7.316 1.00 86.06 210 ALA A C 1
ATOM 1680 O O . ALA A 1 210 ? -6.021 16.750 8.219 1.00 86.06 210 ALA A O 1
ATOM 1681 N N . ARG A 1 211 ? -6.354 17.665 6.194 1.00 86.69 211 ARG A N 1
ATOM 1682 C CA . ARG A 1 211 ? -4.933 17.963 5.964 1.00 86.69 211 ARG A CA 1
ATOM 1683 C C . ARG A 1 211 ? -4.366 18.916 7.011 1.00 86.69 211 ARG A C 1
ATOM 1685 O O . ARG A 1 211 ? -3.317 18.634 7.573 1.00 86.69 211 ARG A O 1
ATOM 1692 N N . SER A 1 212 ? -5.058 20.012 7.310 1.00 87.94 212 SER A N 1
ATOM 1693 C CA . SER A 1 212 ? -4.597 20.972 8.321 1.00 87.94 212 SER A CA 1
ATOM 1694 C C . SER A 1 212 ? -4.443 20.344 9.706 1.00 87.94 212 SER A C 1
ATOM 1696 O O . SER A 1 212 ? -3.640 20.824 10.501 1.00 87.94 212 SER A O 1
ATOM 1698 N N . ARG A 1 213 ? -5.238 19.318 10.019 1.00 90.06 213 ARG A N 1
ATOM 1699 C CA . ARG A 1 213 ? -5.257 18.677 11.335 1.00 90.06 213 ARG A CA 1
ATOM 1700 C C . ARG A 1 213 ? -4.315 17.480 11.442 1.00 90.06 213 ARG A C 1
ATOM 1702 O O . ARG A 1 213 ? -3.711 17.279 12.491 1.00 90.06 213 ARG A O 1
ATOM 1709 N N . PHE A 1 214 ? -4.248 16.664 10.397 1.00 91.88 214 PHE A N 1
ATOM 1710 C CA . PHE A 1 214 ? -3.611 15.346 10.422 1.00 91.88 214 PHE A CA 1
ATOM 1711 C C . PHE A 1 214 ? -2.482 15.187 9.413 1.00 91.88 214 PHE A C 1
ATOM 1713 O O . PHE A 1 214 ? -1.730 14.221 9.513 1.00 91.88 214 PHE A O 1
ATOM 1720 N N . GLY A 1 215 ? -2.390 16.096 8.444 1.00 88.38 215 GLY A N 1
ATOM 1721 C CA . GLY A 1 215 ? -1.443 16.011 7.351 1.00 88.38 215 GLY A CA 1
ATOM 1722 C C . GLY A 1 215 ? -0.004 15.934 7.830 1.00 88.38 215 GLY A C 1
ATOM 1723 O O . GLY A 1 215 ? 0.389 16.553 8.820 1.00 88.38 215 GLY A O 1
ATOM 1724 N N . LEU A 1 216 ? 0.775 15.169 7.078 1.00 88.88 216 LEU A N 1
ATOM 1725 C CA . LEU A 1 216 ? 2.218 15.124 7.217 1.00 88.88 216 LEU A CA 1
ATOM 1726 C C . LEU A 1 216 ? 2.837 16.482 6.861 1.00 88.88 216 LEU A C 1
ATOM 1728 O O . LEU A 1 216 ? 2.383 17.149 5.918 1.00 88.88 216 LEU A O 1
ATOM 1732 N N . GLU A 1 217 ? 3.883 16.861 7.599 1.00 85.25 217 GLU A N 1
ATOM 1733 C CA . GLU A 1 217 ? 4.663 18.077 7.331 1.00 85.25 217 GLU A CA 1
ATOM 1734 C C . GLU A 1 217 ? 5.349 17.986 5.962 1.00 85.25 217 GLU A C 1
ATOM 1736 O O . GLU A 1 217 ? 5.234 18.895 5.140 1.00 85.25 217 GLU A O 1
ATOM 1741 N N . PHE A 1 218 ? 5.954 16.830 5.679 1.00 82.69 218 PHE A N 1
ATOM 1742 C CA . PHE A 1 218 ? 6.564 16.499 4.394 1.00 82.69 218 PHE A CA 1
ATOM 1743 C C . PHE A 1 218 ? 5.788 15.373 3.709 1.00 82.69 218 PHE A C 1
ATOM 1745 O O . PHE A 1 218 ? 5.387 14.408 4.361 1.00 82.69 218 PHE A O 1
ATOM 1752 N N . SER A 1 219 ? 5.570 15.499 2.396 1.00 80.44 219 SER A N 1
ATOM 1753 C CA . SER A 1 219 ? 5.018 14.402 1.593 1.00 80.44 219 SER A CA 1
ATOM 1754 C C . SER A 1 219 ? 6.000 13.244 1.580 1.00 80.44 219 SER A C 1
ATOM 1756 O O . SER A 1 219 ? 7.179 13.468 1.320 1.00 80.44 219 SER A O 1
ATOM 1758 N N . GLU A 1 220 ? 5.504 12.027 1.763 1.00 90.00 220 GLU A N 1
ATOM 1759 C CA . GLU A 1 220 ? 6.320 10.825 1.622 1.00 90.00 220 GLU A CA 1
ATOM 1760 C C . GLU A 1 220 ? 5.983 10.134 0.288 1.00 90.00 220 GLU A C 1
ATOM 1762 O O . GLU A 1 220 ? 4.940 9.488 0.189 1.00 90.00 220 GLU A O 1
ATOM 1767 N N . PRO A 1 221 ? 6.797 10.284 -0.773 1.00 89.88 221 PRO A N 1
ATOM 1768 C CA . PRO A 1 221 ? 6.513 9.686 -2.080 1.00 89.88 221 PRO A CA 1
ATOM 1769 C C . PRO A 1 221 ? 6.505 8.146 -2.053 1.00 89.88 221 PRO A C 1
ATOM 1771 O O . PRO A 1 221 ? 5.807 7.505 -2.854 1.00 89.88 221 PRO A O 1
ATOM 1774 N N . LEU A 1 222 ? 7.230 7.527 -1.113 1.00 95.06 222 LEU A N 1
ATOM 1775 C CA . LEU A 1 222 ? 7.332 6.071 -1.008 1.00 95.06 222 LEU A CA 1
ATOM 1776 C C . LEU A 1 222 ? 6.046 5.396 -0.528 1.00 95.06 222 LEU A C 1
ATOM 1778 O O . LEU A 1 222 ? 5.912 4.184 -0.708 1.00 95.06 222 LEU A O 1
ATOM 1782 N N . VAL A 1 223 ? 5.057 6.148 -0.024 1.00 95.50 223 VAL A N 1
ATOM 1783 C CA . VAL A 1 223 ? 3.738 5.582 0.317 1.00 95.50 223 VAL A CA 1
ATOM 1784 C C . VAL A 1 223 ? 3.086 4.890 -0.883 1.00 95.50 223 VAL A C 1
ATOM 1786 O O . VAL A 1 223 ? 2.342 3.934 -0.704 1.00 95.50 223 VAL A O 1
ATOM 1789 N N . THR A 1 224 ? 3.431 5.270 -2.119 1.00 95.19 224 THR A N 1
ATOM 1790 C CA . THR A 1 224 ? 3.002 4.569 -3.345 1.00 95.19 224 THR A CA 1
ATOM 1791 C C . THR A 1 224 ? 3.238 3.057 -3.292 1.00 95.19 224 THR A C 1
ATOM 1793 O O . THR A 1 224 ? 2.434 2.294 -3.818 1.00 95.19 224 THR A O 1
ATOM 1796 N N . PHE A 1 225 ? 4.316 2.620 -2.638 1.00 97.69 225 PHE A N 1
ATOM 1797 C CA . PHE A 1 225 ? 4.702 1.211 -2.526 1.00 97.69 225 PHE A CA 1
ATOM 1798 C C . PHE A 1 225 ? 4.192 0.541 -1.242 1.00 97.69 225 PHE A C 1
ATOM 1800 O O . PHE A 1 225 ? 4.429 -0.646 -1.040 1.00 97.69 225 PHE A O 1
ATOM 1807 N N . ALA A 1 226 ? 3.506 1.295 -0.381 1.00 97.88 226 ALA A N 1
ATOM 1808 C CA . ALA A 1 226 ? 3.004 0.858 0.920 1.00 97.88 226 ALA A CA 1
ATOM 1809 C C . ALA A 1 226 ? 1.474 0.762 0.982 1.00 97.88 226 ALA A C 1
ATOM 1811 O O . ALA A 1 226 ? 0.928 0.025 1.805 1.00 97.88 226 ALA A O 1
ATOM 1812 N N . LEU A 1 227 ? 0.783 1.536 0.143 1.00 97.31 227 LEU A N 1
ATOM 1813 C CA . LEU A 1 227 ? -0.670 1.652 0.135 1.00 97.31 227 LEU A CA 1
ATOM 1814 C C . LEU A 1 227 ? -1.280 0.626 -0.821 1.00 97.31 227 LEU A C 1
ATOM 1816 O O . LEU A 1 227 ? -1.179 0.743 -2.042 1.00 97.31 227 LEU A O 1
ATOM 1820 N N . SER A 1 228 ? -1.935 -0.385 -0.255 1.00 96.50 228 SER A N 1
ATOM 1821 C CA . SER A 1 228 ? -2.619 -1.427 -1.014 1.00 96.50 228 SER A CA 1
ATOM 1822 C C . SER A 1 228 ? -4.126 -1.185 -1.019 1.00 96.50 228 SER A C 1
ATOM 1824 O O . SER A 1 228 ? -4.823 -1.428 -0.032 1.00 96.50 228 SER A O 1
ATOM 1826 N N . CYS A 1 229 ? -4.652 -0.733 -2.157 1.00 94.06 229 CYS A N 1
ATOM 1827 C CA . CYS A 1 229 ? -6.093 -0.571 -2.361 1.00 94.06 229 CYS A CA 1
ATOM 1828 C C . CYS A 1 229 ? -6.815 -1.885 -2.718 1.00 94.06 229 CYS A C 1
ATOM 1830 O O . CYS A 1 229 ? -8.003 -1.853 -3.024 1.00 94.06 229 CYS A O 1
ATOM 1832 N N . GLY A 1 230 ? -6.120 -3.029 -2.658 1.00 93.81 230 GLY A N 1
ATOM 1833 C CA . GLY A 1 230 ? -6.703 -4.355 -2.871 1.00 93.81 230 GLY A CA 1
ATOM 1834 C C . GLY A 1 230 ? -6.929 -4.726 -4.335 1.00 93.81 230 GLY A C 1
ATOM 1835 O O . GLY A 1 230 ? -7.799 -5.544 -4.610 1.00 93.81 230 GLY A O 1
ATO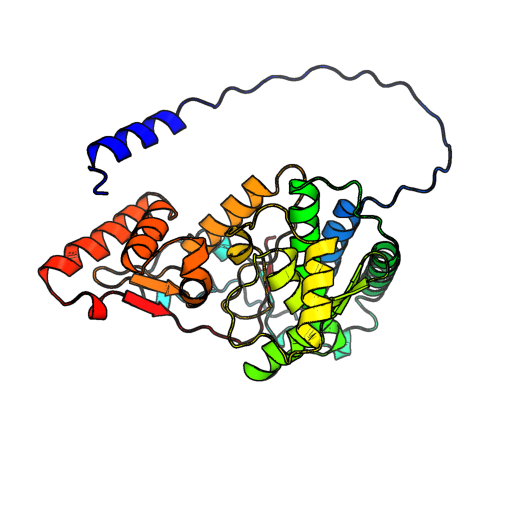M 1836 N N . SER A 1 231 ? -6.185 -4.133 -5.273 1.00 93.69 231 SER A N 1
ATOM 1837 C CA . SER A 1 231 ? -6.196 -4.522 -6.690 1.00 93.69 231 SER A CA 1
ATOM 1838 C C . SER A 1 231 ? -5.028 -5.450 -7.035 1.00 93.69 231 SER A C 1
ATOM 1840 O O . SER A 1 231 ? -4.036 -5.531 -6.307 1.00 93.69 231 SER A O 1
ATOM 1842 N N . TRP A 1 232 ? -5.082 -6.094 -8.196 1.00 93.56 232 TRP A N 1
ATOM 1843 C CA . TRP A 1 232 ? -3.994 -6.927 -8.695 1.00 93.56 232 TRP A CA 1
ATOM 1844 C C . TRP A 1 232 ? -2.702 -6.128 -8.873 1.00 93.56 232 TRP A C 1
ATOM 1846 O O . TRP A 1 232 ? -1.631 -6.591 -8.493 1.00 93.56 232 TRP A O 1
ATOM 1856 N N . SER A 1 233 ? -2.774 -4.901 -9.380 1.00 95.25 233 SER A N 1
ATOM 1857 C CA . SER A 1 233 ? -1.592 -4.043 -9.531 1.00 95.25 233 SER A CA 1
ATOM 1858 C C . SER A 1 233 ? -1.138 -3.358 -8.232 1.00 95.25 233 SER A C 1
ATOM 1860 O O . SER A 1 233 ? -0.149 -2.628 -8.258 1.00 95.25 233 SER A O 1
ATOM 1862 N N . SER A 1 234 ? -1.827 -3.554 -7.102 1.00 95.88 234 SER A N 1
ATOM 1863 C CA . SER A 1 234 ? -1.448 -2.951 -5.819 1.00 95.88 234 SER A CA 1
ATOM 1864 C C . SER A 1 234 ? -0.187 -3.590 -5.220 1.00 95.88 234 SER A C 1
ATOM 1866 O O . SER A 1 234 ? 0.039 -4.789 -5.398 1.00 95.88 234 SER A O 1
ATOM 1868 N N . PRO A 1 235 ? 0.607 -2.825 -4.444 1.00 97.44 235 PRO A N 1
ATOM 1869 C CA . PRO A 1 235 ? 1.694 -3.386 -3.654 1.00 97.44 235 PRO A CA 1
ATOM 1870 C C . PRO A 1 235 ? 1.173 -4.315 -2.548 1.00 97.44 235 PRO A C 1
ATOM 1872 O O . PRO A 1 235 ? -0.016 -4.329 -2.208 1.00 97.44 235 PRO A O 1
ATOM 1875 N N . ALA A 1 236 ? 2.090 -5.084 -1.962 1.00 97.25 236 ALA A N 1
ATOM 1876 C CA . ALA A 1 236 ? 1.784 -5.955 -0.836 1.00 97.25 236 ALA A CA 1
ATOM 1877 C C . ALA A 1 236 ? 1.408 -5.179 0.433 1.00 97.25 236 ALA A C 1
ATOM 1879 O O . ALA A 1 236 ? 1.966 -4.119 0.720 1.00 97.25 236 ALA A O 1
ATOM 1880 N N . VAL A 1 237 ? 0.503 -5.754 1.225 1.00 98.06 237 VAL A N 1
ATOM 1881 C CA . VAL A 1 237 ? 0.140 -5.225 2.542 1.00 98.06 237 VAL A CA 1
ATOM 1882 C C . VAL A 1 237 ? 1.262 -5.546 3.526 1.00 98.06 237 VAL A C 1
ATOM 1884 O O . VAL A 1 237 ? 1.680 -6.698 3.659 1.00 98.06 237 VAL A O 1
ATOM 1887 N N . ARG A 1 238 ? 1.732 -4.522 4.241 1.00 97.56 238 ARG A N 1
ATOM 1888 C CA . ARG A 1 238 ? 2.755 -4.624 5.289 1.00 97.56 238 ARG A CA 1
ATOM 1889 C C . ARG A 1 238 ? 2.305 -3.883 6.539 1.00 97.56 238 ARG A C 1
ATOM 1891 O O . ARG A 1 238 ? 1.447 -3.002 6.475 1.00 97.56 238 ARG A O 1
ATOM 1898 N N . VAL A 1 239 ? 2.912 -4.248 7.661 1.00 98.19 239 VAL A N 1
ATOM 1899 C CA . VAL A 1 239 ? 2.824 -3.489 8.908 1.00 98.19 239 VAL A CA 1
ATOM 1900 C C . VAL A 1 239 ? 4.029 -2.563 8.965 1.00 98.19 239 VAL A C 1
ATOM 1902 O O . VAL A 1 239 ? 5.149 -3.043 8.812 1.00 98.19 239 VAL A O 1
ATOM 1905 N N . TYR A 1 240 ? 3.789 -1.279 9.204 1.00 98.31 240 TYR A N 1
ATOM 1906 C CA . TYR A 1 240 ? 4.840 -0.282 9.370 1.00 98.31 240 TYR A CA 1
ATOM 1907 C C . TYR A 1 240 ? 4.995 0.095 10.840 1.00 98.31 240 TYR A C 1
ATOM 1909 O O . TYR A 1 240 ? 4.000 0.349 11.524 1.00 98.31 240 TYR A O 1
ATOM 1917 N N . THR A 1 241 ? 6.230 0.128 11.323 1.00 97.94 241 THR A N 1
ATOM 1918 C CA . THR A 1 241 ? 6.577 0.399 12.720 1.00 97.94 241 THR A CA 1
ATOM 1919 C C . THR A 1 241 ? 7.278 1.744 12.842 1.00 97.94 241 THR A C 1
ATOM 1921 O O . THR A 1 241 ? 8.017 2.156 11.951 1.00 97.94 241 THR A O 1
ATOM 1924 N N . THR A 1 242 ? 7.061 2.447 13.954 1.00 94.50 242 THR A N 1
ATOM 1925 C CA . THR A 1 242 ? 7.650 3.778 14.178 1.00 94.50 242 THR A CA 1
ATOM 1926 C C . THR A 1 242 ? 9.167 3.780 13.992 1.00 94.50 242 THR A C 1
ATOM 1928 O O . THR A 1 242 ? 9.695 4.628 13.279 1.00 94.50 242 THR A O 1
ATOM 1931 N N . ASP A 1 243 ? 9.856 2.803 14.585 1.00 94.38 243 ASP A N 1
ATOM 1932 C CA . ASP A 1 243 ? 11.321 2.779 14.640 1.00 94.38 243 ASP A CA 1
ATOM 1933 C C . ASP A 1 243 ? 11.982 2.468 13.288 1.00 94.38 243 ASP A C 1
ATOM 1935 O O . ASP A 1 243 ? 13.189 2.658 13.139 1.00 94.38 243 ASP A O 1
ATOM 1939 N N . LYS A 1 244 ? 11.224 1.940 12.315 1.00 97.00 244 LYS A N 1
ATOM 1940 C CA . LYS A 1 244 ? 11.768 1.409 11.054 1.00 97.00 244 LYS A CA 1
ATOM 1941 C C . LYS A 1 244 ? 11.019 1.851 9.805 1.00 97.00 244 LYS A C 1
ATOM 1943 O O . LYS A 1 244 ? 11.346 1.371 8.722 1.00 97.00 244 LYS A O 1
ATOM 1948 N N . VAL A 1 245 ? 10.060 2.769 9.919 1.00 97.75 245 VAL A N 1
ATOM 1949 C CA . VAL A 1 245 ? 9.168 3.142 8.809 1.00 97.75 245 VAL A CA 1
ATOM 1950 C C . VAL A 1 245 ? 9.922 3.525 7.532 1.00 97.75 245 VAL A C 1
ATOM 1952 O O . VAL A 1 245 ? 9.527 3.115 6.444 1.00 97.75 245 VAL A O 1
ATOM 1955 N N . GLU A 1 246 ? 11.044 4.240 7.645 1.00 96.94 246 GLU A N 1
ATOM 1956 C CA . GLU A 1 246 ? 11.877 4.625 6.497 1.00 96.94 246 GLU A CA 1
ATOM 1957 C C . GLU A 1 246 ? 12.526 3.405 5.822 1.00 96.94 246 GLU A C 1
ATOM 1959 O O . GLU A 1 246 ? 12.460 3.252 4.602 1.00 96.94 246 GLU A O 1
ATOM 1964 N N . GLU A 1 247 ? 13.105 2.495 6.610 1.00 98.06 247 GLU A N 1
ATOM 1965 C CA . GLU A 1 247 ? 13.728 1.262 6.114 1.00 98.06 247 GLU A CA 1
ATOM 1966 C C . GLU A 1 247 ? 12.691 0.313 5.494 1.00 98.06 247 GLU A C 1
ATOM 1968 O O . GLU A 1 247 ? 12.940 -0.294 4.447 1.00 98.06 247 GLU A O 1
ATOM 1973 N N . GLU A 1 248 ? 11.518 0.205 6.118 1.00 98.31 248 GLU A N 1
ATOM 1974 C CA . GLU A 1 248 ? 10.389 -0.614 5.670 1.00 98.31 248 GLU A CA 1
ATOM 1975 C C . GLU A 1 248 ? 9.792 -0.085 4.358 1.00 98.31 248 GLU A C 1
ATOM 1977 O O . GLU A 1 248 ? 9.469 -0.877 3.466 1.00 98.31 248 GLU A O 1
ATOM 1982 N N . LEU A 1 249 ? 9.681 1.238 4.197 1.00 98.12 249 LEU A N 1
ATOM 1983 C CA . LEU A 1 249 ? 9.251 1.884 2.949 1.00 98.12 249 LEU A CA 1
ATOM 1984 C C . LEU A 1 249 ? 10.258 1.661 1.824 1.00 98.12 249 LEU A C 1
ATOM 1986 O O . LEU A 1 249 ? 9.890 1.308 0.701 1.00 98.12 249 LEU A O 1
ATOM 1990 N N . GLU A 1 250 ? 11.540 1.811 2.132 1.00 97.88 250 GLU A N 1
ATOM 1991 C CA . GLU A 1 250 ? 12.634 1.556 1.205 1.00 97.88 250 GLU A CA 1
ATOM 1992 C C . GLU A 1 250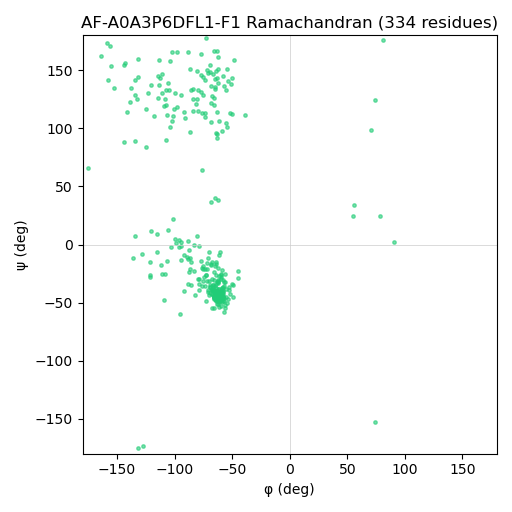 ? 12.676 0.093 0.740 1.00 97.88 250 GLU A C 1
ATOM 1994 O O . GLU A 1 250 ? 12.870 -0.183 -0.450 1.00 97.88 250 GLU A O 1
ATOM 1999 N N . ALA A 1 251 ? 12.447 -0.854 1.652 1.00 97.81 251 ALA A N 1
ATOM 2000 C CA . ALA A 1 251 ? 12.300 -2.268 1.321 1.00 97.81 251 ALA A CA 1
ATOM 2001 C C . ALA A 1 251 ? 11.066 -2.513 0.438 1.00 97.81 251 ALA A C 1
ATOM 2003 O O . ALA A 1 251 ? 11.188 -3.125 -0.624 1.00 97.81 251 ALA A O 1
ATOM 2004 N N . ALA A 1 252 ? 9.906 -1.960 0.807 1.00 98.25 252 ALA A N 1
ATOM 2005 C CA . ALA A 1 252 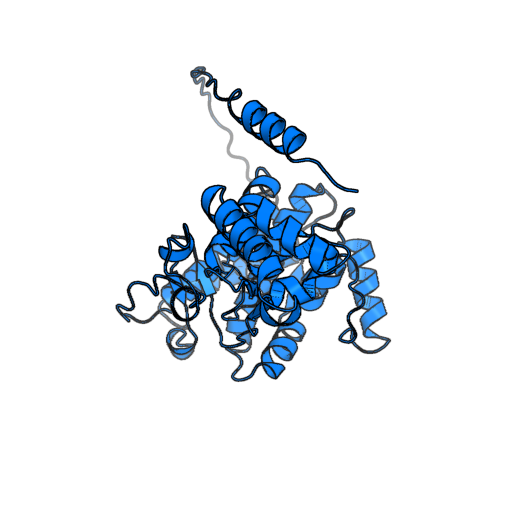? 8.670 -2.096 0.039 1.00 98.25 252 ALA A CA 1
ATOM 2006 C C . ALA A 1 252 ? 8.814 -1.585 -1.402 1.00 98.25 252 ALA A C 1
ATOM 2008 O O . ALA A 1 252 ? 8.416 -2.283 -2.336 1.00 98.25 252 ALA A O 1
ATOM 2009 N N . LYS A 1 253 ? 9.455 -0.423 -1.595 1.00 97.94 253 LYS A N 1
ATOM 2010 C CA . LYS A 1 253 ? 9.802 0.116 -2.918 1.00 97.94 253 LYS A CA 1
ATOM 2011 C C . LYS A 1 253 ? 10.661 -0.862 -3.711 1.00 97.94 253 LYS A C 1
ATOM 2013 O O . LYS A 1 253 ? 10.286 -1.228 -4.822 1.00 97.94 253 LYS A O 1
ATOM 2018 N N . ARG A 1 254 ? 11.824 -1.254 -3.178 1.00 97.31 254 ARG A N 1
ATOM 2019 C CA . ARG A 1 254 ? 12.785 -2.093 -3.918 1.00 97.31 254 ARG A CA 1
ATOM 2020 C C . ARG A 1 254 ? 12.158 -3.411 -4.343 1.00 97.31 254 ARG A C 1
ATOM 2022 O O . ARG A 1 254 ? 12.261 -3.779 -5.508 1.00 97.31 254 ARG A O 1
ATOM 2029 N N . GLU A 1 255 ?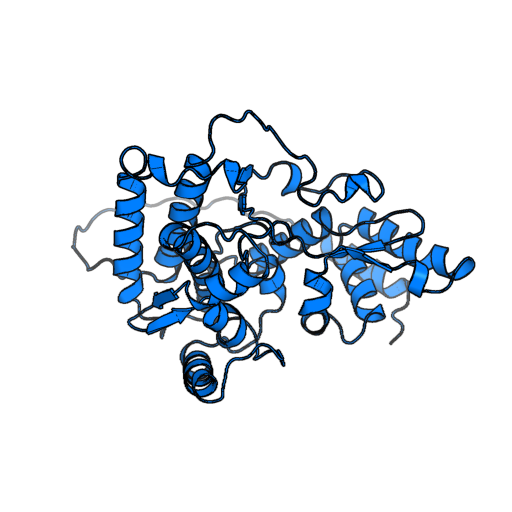 11.470 -4.075 -3.421 1.00 97.25 255 GLU A N 1
ATOM 2030 C CA . GLU A 1 255 ? 10.829 -5.361 -3.682 1.00 97.25 255 GLU A CA 1
ATOM 2031 C C . GLU A 1 255 ? 9.664 -5.231 -4.672 1.00 97.25 255 GLU A C 1
ATOM 2033 O O . GLU A 1 255 ? 9.506 -6.081 -5.544 1.00 97.25 255 GLU A O 1
ATOM 2038 N N . TYR A 1 256 ? 8.863 -4.161 -4.589 1.00 97.94 256 TYR A N 1
ATOM 2039 C CA . TYR A 1 256 ? 7.794 -3.913 -5.559 1.00 97.94 256 TYR A CA 1
ATOM 2040 C C . TYR A 1 256 ? 8.351 -3.668 -6.964 1.00 97.94 256 TYR A C 1
ATOM 2042 O O . TYR A 1 256 ? 7.861 -4.259 -7.927 1.00 97.94 256 TYR A O 1
ATOM 2050 N N . LEU A 1 257 ? 9.370 -2.814 -7.106 1.00 97.50 257 LEU A N 1
ATOM 2051 C CA . LEU A 1 257 ? 9.991 -2.523 -8.403 1.00 97.50 257 LEU A CA 1
ATOM 2052 C C . LEU A 1 257 ? 10.646 -3.772 -8.993 1.00 97.50 257 LEU A C 1
ATOM 2054 O O . LEU A 1 257 ? 10.452 -4.071 -10.172 1.00 97.50 257 LEU A O 1
ATOM 2058 N N . GLU A 1 258 ? 11.363 -4.534 -8.166 1.00 96.56 258 GLU A N 1
ATOM 2059 C CA . GLU A 1 258 ? 11.916 -5.824 -8.559 1.00 96.56 258 GLU A CA 1
ATOM 2060 C C . GLU A 1 258 ? 10.815 -6.788 -9.001 1.00 96.56 258 GLU A C 1
ATOM 2062 O O . GLU A 1 258 ? 11.013 -7.491 -9.978 1.00 96.56 258 GLU A O 1
ATOM 2067 N N . ALA A 1 259 ? 9.644 -6.820 -8.376 1.00 96.62 259 ALA A N 1
ATOM 2068 C CA . ALA A 1 259 ? 8.592 -7.749 -8.777 1.00 96.62 259 ALA A CA 1
ATOM 2069 C C . ALA A 1 259 ? 7.788 -7.294 -10.010 1.00 96.62 259 ALA A C 1
ATOM 2071 O O . ALA A 1 259 ? 7.297 -8.134 -10.758 1.00 96.62 259 ALA A O 1
ATOM 2072 N N . SER A 1 260 ? 7.648 -5.985 -10.240 1.00 96.69 260 SER A N 1
ATOM 2073 C CA . SER A 1 260 ? 6.657 -5.430 -11.181 1.00 96.69 260 SER A CA 1
ATOM 2074 C C . SER A 1 260 ? 7.237 -4.781 -12.444 1.00 96.69 260 SER A C 1
ATOM 2076 O O . SER A 1 260 ? 6.513 -4.603 -13.423 1.00 96.69 260 SER A O 1
ATOM 2078 N N . VAL A 1 261 ? 8.527 -4.427 -12.479 1.00 96.75 261 VAL A N 1
ATOM 2079 C CA . VAL A 1 261 ? 9.143 -3.823 -13.675 1.00 96.75 261 VAL A CA 1
ATOM 2080 C C . VAL A 1 261 ? 9.528 -4.904 -14.687 1.00 96.75 261 VAL A C 1
ATOM 2082 O O . VAL A 1 261 ? 10.345 -5.785 -14.417 1.00 96.75 261 VAL A O 1
ATOM 2085 N N . GLY A 1 262 ? 8.973 -4.832 -15.893 1.00 95.06 262 GLY A N 1
ATOM 2086 C CA . GLY A 1 262 ? 9.316 -5.733 -16.992 1.00 95.06 262 GLY A CA 1
ATOM 2087 C C . GLY A 1 262 ? 10.608 -5.327 -17.683 1.00 95.06 262 GLY A C 1
ATOM 2088 O O . GLY A 1 262 ? 10.787 -4.165 -18.028 1.00 95.06 262 GLY A O 1
ATOM 2089 N N . ILE A 1 263 ? 11.513 -6.273 -17.932 1.00 93.12 263 ILE A N 1
ATOM 2090 C CA . ILE A 1 263 ? 12.740 -6.004 -18.692 1.00 93.12 263 ILE A CA 1
ATOM 2091 C C . ILE A 1 263 ? 12.950 -7.117 -19.710 1.00 93.12 263 ILE A C 1
ATOM 2093 O O . ILE A 1 263 ? 12.907 -8.305 -19.395 1.00 93.12 263 ILE A O 1
ATOM 2097 N N . SER A 1 264 ? 13.164 -6.725 -20.957 1.00 89.25 264 SER A N 1
ATOM 2098 C CA . SER A 1 264 ? 13.572 -7.598 -22.055 1.00 89.25 264 SER A CA 1
ATOM 2099 C C . SER A 1 264 ? 14.815 -7.011 -22.728 1.00 89.25 264 SER A C 1
ATOM 2101 O O . SER A 1 264 ? 15.380 -6.034 -22.247 1.00 89.25 264 SER A O 1
ATOM 2103 N N . ARG A 1 265 ? 15.263 -7.589 -23.848 1.00 83.44 265 ARG A N 1
ATOM 2104 C CA . ARG A 1 265 ? 16.429 -7.057 -24.576 1.00 83.44 265 ARG A CA 1
ATOM 2105 C C . ARG A 1 265 ? 16.195 -5.652 -25.139 1.00 83.44 265 ARG A C 1
ATOM 2107 O O . ARG A 1 265 ? 17.137 -4.877 -25.226 1.00 83.44 265 ARG A O 1
ATOM 2114 N N . THR A 1 266 ? 14.966 -5.347 -25.550 1.00 83.88 266 THR A N 1
ATOM 2115 C CA . THR A 1 266 ? 14.645 -4.128 -26.316 1.00 83.88 266 THR A CA 1
ATOM 2116 C C . THR A 1 266 ? 13.499 -3.311 -25.730 1.00 83.88 266 THR A C 1
ATOM 2118 O O . THR A 1 266 ? 13.225 -2.211 -26.210 1.00 83.88 266 THR A O 1
ATOM 2121 N N . LYS A 1 267 ? 12.810 -3.839 -24.714 1.00 88.62 267 LYS A N 1
ATOM 2122 C CA . LYS A 1 267 ? 11.590 -3.257 -24.160 1.00 88.62 267 LYS A CA 1
ATOM 2123 C C . LYS A 1 267 ? 11.579 -3.311 -22.636 1.00 88.62 267 LYS A C 1
ATOM 2125 O O . LYS A 1 267 ? 11.836 -4.371 -22.056 1.00 88.62 267 LYS A O 1
ATOM 2130 N N . MET A 1 268 ? 11.206 -2.194 -22.020 1.00 92.00 268 MET A N 1
ATOM 2131 C CA . MET A 1 268 ? 10.991 -2.047 -20.583 1.00 92.00 268 MET A CA 1
ATOM 2132 C C . MET A 1 268 ? 9.499 -1.838 -20.292 1.00 92.00 268 MET A C 1
ATOM 2134 O O . MET A 1 268 ? 8.841 -1.011 -20.923 1.00 92.00 268 MET A O 1
ATOM 2138 N N . GLY A 1 269 ? 8.966 -2.616 -19.357 1.00 94.44 269 GLY A N 1
ATOM 2139 C CA . GLY A 1 269 ? 7.600 -2.554 -18.858 1.00 94.44 269 GLY A CA 1
ATOM 2140 C C . GLY A 1 269 ? 7.527 -1.762 -17.560 1.00 94.44 269 GLY A C 1
ATOM 2141 O O . GLY A 1 269 ? 8.130 -2.172 -16.572 1.00 94.44 269 GLY A O 1
ATOM 2142 N N . ILE A 1 270 ? 6.784 -0.660 -17.546 1.00 95.00 270 ILE A N 1
ATOM 2143 C CA . ILE A 1 270 ? 6.600 0.186 -16.363 1.00 95.00 270 ILE A CA 1
ATOM 2144 C C . ILE A 1 270 ? 5.172 0.006 -15.836 1.00 95.00 270 ILE A C 1
ATOM 2146 O O . ILE A 1 270 ? 4.232 0.219 -16.604 1.00 95.00 270 ILE A O 1
ATOM 2150 N N . PRO A 1 271 ? 4.965 -0.357 -14.558 1.00 96.31 271 PRO A N 1
ATOM 2151 C CA . PRO A 1 271 ? 3.626 -0.444 -13.980 1.00 96.31 271 PRO A CA 1
ATOM 2152 C C . PRO A 1 271 ? 2.868 0.881 -14.097 1.00 96.31 271 PRO A C 1
ATOM 2154 O O . PRO A 1 271 ? 3.417 1.931 -13.759 1.00 96.31 271 PRO A O 1
ATOM 2157 N N . LYS A 1 272 ? 1.584 0.848 -14.483 1.00 94.94 272 LYS A N 1
ATOM 2158 C CA . LYS A 1 272 ? 0.719 2.045 -14.553 1.00 94.94 272 LYS A CA 1
ATOM 2159 C C . LYS A 1 272 ? 0.738 2.885 -13.271 1.00 94.94 272 LYS A C 1
ATOM 2161 O O . LYS A 1 272 ? 0.687 4.109 -13.343 1.00 94.94 272 LYS A O 1
ATOM 2166 N N . LEU A 1 273 ? 0.879 2.234 -12.113 1.00 93.31 273 LEU A N 1
ATOM 2167 C CA . LEU A 1 273 ? 0.995 2.893 -10.810 1.00 93.31 273 LEU A CA 1
ATOM 2168 C C . LEU A 1 273 ? 2.147 3.914 -10.766 1.00 93.31 273 LEU A C 1
ATOM 2170 O O . LEU A 1 273 ? 1.993 4.995 -10.204 1.00 93.31 273 LEU A O 1
ATOM 2174 N N . MET A 1 274 ? 3.280 3.603 -11.402 1.00 93.31 274 MET A N 1
ATOM 2175 C CA . MET A 1 274 ? 4.429 4.509 -11.475 1.00 93.31 274 MET A CA 1
ATOM 2176 C C . MET A 1 274 ? 4.190 5.696 -12.402 1.00 93.31 274 MET A C 1
ATOM 2178 O O . MET A 1 274 ? 4.723 6.772 -12.163 1.00 93.31 274 MET A O 1
ATOM 2182 N N . GLU A 1 275 ? 3.400 5.511 -13.459 1.00 90.50 275 GLU A N 1
ATOM 2183 C CA . GLU A 1 275 ? 3.032 6.603 -14.357 1.00 90.50 275 GLU A CA 1
ATOM 2184 C C . GLU A 1 275 ? 2.076 7.581 -13.661 1.00 90.50 275 GLU A C 1
ATOM 2186 O O . GLU A 1 275 ? 2.276 8.791 -13.734 1.00 90.50 275 GLU A O 1
ATOM 2191 N N . TRP A 1 276 ? 1.072 7.079 -12.930 1.00 90.56 276 TRP A N 1
ATOM 2192 C CA . TRP A 1 276 ? 0.155 7.932 -12.164 1.00 90.56 276 TRP A CA 1
ATOM 2193 C C . TRP A 1 276 ? 0.887 8.796 -11.138 1.00 90.56 276 TRP A C 1
ATOM 2195 O O . TRP A 1 276 ? 0.605 9.988 -11.019 1.00 90.56 276 TRP A O 1
ATOM 2205 N N . TYR A 1 277 ? 1.860 8.218 -10.441 1.00 89.19 277 TYR A N 1
ATOM 2206 C CA . TYR A 1 277 ? 2.615 8.896 -9.391 1.00 89.19 277 TYR A CA 1
ATOM 2207 C C . TYR A 1 277 ? 4.002 9.360 -9.851 1.00 89.19 277 TYR A C 1
ATOM 2209 O O . TYR A 1 277 ? 4.876 9.603 -9.030 1.00 89.19 277 TYR A O 1
ATOM 2217 N N . SER A 1 278 ? 4.226 9.538 -11.159 1.00 90.62 278 SER A N 1
ATOM 2218 C CA . SER A 1 278 ? 5.562 9.844 -11.695 1.00 90.62 278 SER A CA 1
ATOM 2219 C C . SER A 1 278 ? 6.190 11.100 -11.086 1.00 90.62 278 SER A C 1
ATOM 2221 O O . SER A 1 278 ? 7.394 11.132 -10.853 1.00 90.62 278 SER A O 1
ATOM 2223 N N . HIS A 1 279 ? 5.365 12.108 -10.791 1.00 87.94 279 HIS A N 1
ATOM 2224 C CA . HIS A 1 279 ? 5.778 13.407 -10.256 1.00 87.94 279 HIS A CA 1
ATOM 2225 C C . HIS A 1 279 ? 6.324 13.325 -8.825 1.00 87.94 279 HIS A C 1
ATOM 2227 O O . HIS A 1 279 ? 7.022 14.238 -8.391 1.00 87.94 279 HIS A O 1
ATOM 2233 N N . ASP A 1 280 ? 6.052 12.225 -8.120 1.00 87.25 280 ASP A N 1
ATOM 2234 C CA . ASP A 1 280 ? 6.620 11.952 -6.801 1.00 87.25 280 ASP A CA 1
ATOM 2235 C C . ASP A 1 280 ? 8.105 11.558 -6.888 1.00 87.25 280 ASP A C 1
ATOM 2237 O O . ASP A 1 280 ? 8.839 11.677 -5.908 1.00 87.25 280 ASP A O 1
ATOM 2241 N N . PHE A 1 281 ? 8.560 11.096 -8.060 1.00 89.62 281 PHE A N 1
ATOM 2242 C CA . PHE A 1 281 ? 9.891 10.509 -8.256 1.00 89.62 281 PHE A CA 1
ATOM 2243 C C . PHE A 1 281 ? 10.730 11.239 -9.309 1.00 89.62 281 PHE A C 1
ATOM 2245 O O . PHE A 1 281 ? 11.960 11.212 -9.254 1.00 89.62 281 PHE A O 1
ATOM 2252 N N . ALA A 1 282 ? 10.080 11.867 -10.291 1.00 91.31 282 ALA A N 1
ATOM 2253 C CA . ALA A 1 282 ? 10.722 12.409 -11.478 1.00 91.31 282 ALA A CA 1
ATOM 2254 C C . ALA A 1 282 ? 9.917 13.549 -12.121 1.00 91.31 282 ALA A C 1
ATOM 2256 O O . ALA A 1 282 ? 8.695 13.618 -12.037 1.00 91.31 282 ALA A O 1
ATOM 2257 N N . LYS A 1 283 ? 10.624 14.435 -12.828 1.00 90.06 283 LYS A N 1
ATOM 2258 C CA . LYS A 1 283 ? 10.040 15.593 -13.531 1.00 90.06 283 LYS A CA 1
ATOM 2259 C C . LYS A 1 283 ? 9.474 15.271 -14.922 1.00 90.06 283 LYS A C 1
ATOM 2261 O O . LYS A 1 283 ? 8.652 16.021 -15.434 1.00 90.06 283 LYS A O 1
ATOM 2266 N N . ASP A 1 284 ? 9.950 14.197 -15.545 1.00 88.75 284 ASP A N 1
ATOM 2267 C CA . ASP A 1 284 ? 9.606 13.768 -16.900 1.00 88.75 284 ASP A CA 1
ATOM 2268 C C . ASP A 1 284 ? 9.848 12.256 -17.055 1.00 88.75 284 ASP A C 1
ATOM 2270 O O . ASP A 1 284 ? 10.399 11.603 -16.163 1.00 88.75 284 ASP A O 1
ATOM 2274 N N . THR A 1 285 ? 9.405 11.684 -18.177 1.00 88.00 285 THR A N 1
ATOM 2275 C CA . THR A 1 285 ? 9.496 10.241 -18.443 1.00 88.00 285 THR A CA 1
ATOM 2276 C C . THR A 1 285 ? 10.938 9.736 -18.485 1.00 88.00 285 THR A C 1
ATOM 2278 O O . THR A 1 285 ? 11.201 8.646 -17.987 1.00 88.00 285 THR A O 1
ATOM 2281 N N . GLU A 1 286 ? 11.880 10.503 -19.039 1.00 88.50 286 GLU A N 1
ATOM 2282 C CA . GLU A 1 286 ? 13.293 10.099 -19.095 1.00 88.50 286 GLU A CA 1
ATOM 2283 C C . GLU A 1 286 ? 13.894 10.023 -17.689 1.00 88.50 286 GLU A C 1
ATOM 2285 O O . GLU A 1 286 ? 14.472 9.005 -17.310 1.00 88.50 286 GLU A O 1
ATOM 2290 N N . SER A 1 287 ? 13.650 11.048 -16.869 1.00 92.44 287 SER A N 1
ATOM 2291 C CA . SER A 1 287 ? 14.087 11.084 -15.472 1.00 92.44 287 SER A CA 1
ATOM 2292 C C . SER A 1 287 ? 13.444 9.966 -14.642 1.00 92.44 287 SER A C 1
ATOM 2294 O O . SER A 1 287 ? 14.069 9.460 -13.712 1.00 92.44 287 SER A O 1
ATOM 2296 N N . LEU A 1 288 ? 12.211 9.556 -14.971 1.00 92.75 288 LEU A N 1
ATOM 2297 C CA . LEU A 1 288 ? 11.543 8.422 -14.325 1.00 92.75 288 LEU A CA 1
ATOM 2298 C C . LEU A 1 288 ? 12.249 7.104 -14.655 1.00 92.75 288 LEU A C 1
ATOM 2300 O O . LEU A 1 288 ? 12.462 6.291 -13.760 1.00 92.75 288 LEU A O 1
ATOM 2304 N N . LEU A 1 289 ? 12.632 6.892 -15.915 1.00 92.31 289 LEU A N 1
ATOM 2305 C CA . LEU A 1 289 ? 13.370 5.694 -16.320 1.00 92.31 289 LEU A CA 1
ATOM 2306 C C . LEU A 1 289 ? 14.737 5.615 -15.641 1.00 92.31 289 LEU A C 1
ATOM 2308 O O . LEU A 1 289 ? 15.091 4.557 -15.115 1.00 92.31 289 LEU A O 1
ATOM 2312 N N . ASP A 1 290 ? 15.475 6.725 -15.609 1.00 92.44 290 ASP A N 1
ATOM 2313 C CA . ASP A 1 290 ? 16.757 6.811 -14.905 1.00 92.44 290 ASP A CA 1
ATOM 2314 C C . ASP A 1 290 ? 16.580 6.495 -13.417 1.00 92.44 290 ASP A C 1
ATOM 2316 O O . ASP A 1 290 ? 17.326 5.691 -12.853 1.00 92.44 290 ASP A O 1
ATOM 2320 N N . TRP A 1 291 ? 15.550 7.069 -12.786 1.00 95.38 291 TRP A N 1
ATOM 2321 C CA . TRP A 1 291 ? 15.220 6.792 -11.391 1.00 95.38 291 TRP A CA 1
ATOM 2322 C C . TRP A 1 291 ? 14.943 5.304 -11.170 1.00 95.38 291 TRP A C 1
ATOM 2324 O O . TRP A 1 291 ? 15.563 4.705 -10.294 1.00 95.38 291 TRP A O 1
ATOM 2334 N N . ILE A 1 292 ? 14.095 4.680 -11.995 1.00 95.12 292 ILE A N 1
ATOM 2335 C CA . ILE A 1 292 ? 13.778 3.246 -11.910 1.00 95.12 292 ILE A CA 1
ATOM 2336 C C . ILE A 1 292 ? 15.047 2.404 -12.022 1.00 95.12 292 ILE A C 1
ATOM 2338 O O . ILE A 1 292 ? 15.280 1.548 -11.172 1.00 95.12 292 ILE A O 1
ATOM 2342 N N . CYS A 1 293 ? 15.901 2.671 -13.012 1.00 94.25 293 CYS A N 1
ATOM 2343 C CA . CYS A 1 293 ? 17.152 1.932 -13.196 1.00 94.25 293 CYS A CA 1
ATOM 2344 C C . CYS A 1 293 ? 18.059 2.007 -11.960 1.00 94.25 293 CYS A C 1
ATOM 2346 O O . CYS A 1 293 ? 18.701 1.016 -11.616 1.00 94.25 293 CYS A O 1
ATOM 2348 N N . LEU A 1 294 ? 18.090 3.158 -11.279 1.00 95.00 294 LEU A N 1
ATOM 2349 C CA . LEU A 1 294 ? 18.857 3.359 -10.047 1.00 95.00 294 LEU A CA 1
ATOM 2350 C C . LEU A 1 294 ? 18.235 2.678 -8.820 1.00 95.00 294 LEU A C 1
ATOM 2352 O O . LEU A 1 294 ? 18.967 2.350 -7.888 1.00 95.00 294 LEU A O 1
ATOM 2356 N N . GLN A 1 295 ? 16.913 2.488 -8.795 1.00 95.69 295 GLN A N 1
ATOM 2357 C CA . GLN A 1 295 ? 16.216 1.852 -7.670 1.00 95.69 295 GLN A CA 1
ATOM 2358 C C . GLN A 1 295 ? 16.169 0.321 -7.757 1.00 95.69 295 GLN A C 1
ATOM 2360 O O . GLN A 1 295 ? 15.955 -0.338 -6.737 1.00 95.69 295 GLN A O 1
ATOM 2365 N N . LEU A 1 296 ? 16.333 -0.251 -8.952 1.00 95.38 296 LEU A N 1
ATOM 2366 C CA . LEU A 1 296 ? 16.332 -1.700 -9.150 1.00 95.38 296 LEU A CA 1
ATOM 2367 C C . LEU A 1 296 ? 17.585 -2.362 -8.540 1.00 95.38 296 LEU A C 1
ATOM 2369 O O . LEU A 1 296 ? 18.644 -1.734 -8.453 1.00 95.38 296 LEU A O 1
ATOM 2373 N N . PRO A 1 297 ? 17.509 -3.657 -8.166 1.00 93.94 297 PRO A N 1
ATOM 2374 C CA . PRO A 1 297 ? 18.686 -4.439 -7.791 1.00 93.94 297 PRO A CA 1
ATOM 2375 C C . PRO A 1 297 ? 19.797 -4.325 -8.839 1.00 93.94 297 PRO A C 1
ATOM 2377 O O . PRO A 1 297 ? 19.514 -4.294 -10.033 1.00 93.94 297 PRO A O 1
ATOM 2380 N N . THR A 1 298 ? 21.063 -4.300 -8.412 1.00 91.69 298 THR A N 1
ATOM 2381 C CA . THR A 1 298 ? 22.205 -3.910 -9.262 1.00 91.69 298 THR A CA 1
ATOM 2382 C C . THR A 1 298 ? 22.256 -4.614 -10.619 1.00 91.69 298 THR A C 1
ATOM 2384 O O . THR A 1 298 ? 22.480 -3.958 -11.633 1.00 91.69 298 THR A O 1
ATOM 2387 N N . GLU A 1 299 ? 22.040 -5.929 -10.667 1.00 90.62 299 GLU A N 1
ATOM 2388 C CA . GLU A 1 299 ? 22.070 -6.672 -11.933 1.00 90.62 299 GLU A CA 1
ATOM 2389 C C . GLU A 1 299 ? 20.856 -6.354 -12.814 1.00 90.62 299 GLU A C 1
ATOM 2391 O O . GLU A 1 299 ? 20.998 -6.146 -14.017 1.00 90.62 299 GLU A O 1
ATOM 2396 N N . LEU A 1 300 ? 19.676 -6.204 -12.209 1.00 92.12 300 LEU A N 1
ATOM 2397 C CA . LEU A 1 300 ? 18.455 -5.846 -12.924 1.00 92.12 300 LEU A CA 1
ATOM 2398 C C . LEU A 1 300 ? 18.498 -4.398 -13.440 1.00 92.12 300 LEU A C 1
ATOM 2400 O O . LEU A 1 300 ? 18.056 -4.135 -14.553 1.00 92.12 300 LEU A O 1
ATOM 2404 N N . GLY A 1 301 ? 19.086 -3.473 -12.677 1.00 92.94 301 GLY A N 1
ATOM 2405 C CA . GLY A 1 301 ? 19.320 -2.086 -13.085 1.00 92.94 301 GLY A CA 1
ATOM 2406 C C . GLY A 1 301 ? 20.332 -1.958 -14.229 1.00 92.94 301 GLY A C 1
ATOM 2407 O O . GLY A 1 301 ? 20.158 -1.123 -15.116 1.00 92.94 301 GLY A O 1
ATOM 2408 N N . LYS A 1 302 ? 21.359 -2.819 -14.284 1.00 91.88 302 LYS A N 1
ATOM 2409 C CA . LYS A 1 302 ? 22.262 -2.901 -15.449 1.00 91.88 302 LYS A CA 1
ATOM 2410 C C . LYS A 1 302 ? 21.528 -3.407 -16.688 1.00 91.88 302 LYS A C 1
ATOM 2412 O O . LYS A 1 302 ? 21.677 -2.818 -17.755 1.00 91.88 302 LYS A O 1
ATOM 2417 N N . ASP A 1 303 ? 20.724 -4.461 -16.550 1.00 90.94 303 ASP A N 1
ATOM 2418 C CA . ASP A 1 303 ? 19.898 -4.985 -17.644 1.00 90.94 303 ASP A CA 1
ATOM 2419 C C . ASP A 1 303 ? 18.898 -3.927 -18.143 1.00 90.94 303 ASP A C 1
ATOM 2421 O O . ASP A 1 303 ? 18.745 -3.741 -19.352 1.00 90.94 303 ASP A O 1
ATOM 2425 N N . ALA A 1 304 ? 18.288 -3.177 -17.221 1.00 91.75 304 ALA A N 1
ATOM 2426 C CA . ALA A 1 304 ? 17.416 -2.037 -17.494 1.00 91.75 304 ALA A CA 1
ATOM 2427 C C . ALA A 1 304 ? 18.127 -0.972 -18.342 1.00 91.75 304 ALA A C 1
ATOM 2429 O O . ALA A 1 304 ? 17.639 -0.584 -19.407 1.00 91.75 304 ALA A O 1
ATOM 2430 N N . LEU A 1 305 ? 19.313 -0.543 -17.904 1.00 90.50 305 LEU A N 1
ATOM 2431 C CA . LEU A 1 305 ? 20.104 0.478 -18.586 1.00 90.50 305 LEU A CA 1
ATOM 2432 C C . LEU A 1 305 ? 20.555 0.007 -19.974 1.00 90.50 305 LEU A C 1
ATOM 2434 O O . LEU A 1 305 ? 20.423 0.744 -20.950 1.00 90.50 305 LEU A O 1
ATOM 2438 N N . ASN A 1 306 ? 21.022 -1.239 -20.082 1.00 88.44 306 ASN A N 1
ATOM 2439 C CA . ASN A 1 306 ? 21.419 -1.843 -21.353 1.00 88.44 306 ASN A CA 1
ATOM 2440 C C . ASN A 1 306 ? 20.241 -1.917 -22.334 1.00 88.44 306 ASN A C 1
ATOM 2442 O O . ASN A 1 306 ? 20.411 -1.590 -23.507 1.00 88.44 306 ASN A O 1
ATOM 2446 N N . CYS A 1 307 ? 19.045 -2.289 -21.866 1.00 87.50 307 CYS A N 1
ATOM 2447 C CA . CYS A 1 307 ? 17.819 -2.298 -22.667 1.00 87.50 307 CYS A CA 1
ATOM 2448 C C . CYS A 1 307 ? 17.505 -0.901 -23.232 1.00 87.50 307 CYS A C 1
ATOM 2450 O O . CYS A 1 307 ? 17.197 -0.756 -24.418 1.00 87.50 307 CYS A O 1
ATOM 2452 N N . LEU A 1 308 ? 17.616 0.143 -22.405 1.00 84.44 308 LEU A N 1
ATOM 2453 C CA . LEU A 1 308 ? 17.372 1.526 -22.828 1.00 84.44 308 LEU A CA 1
ATOM 2454 C C . LEU A 1 308 ? 18.437 2.027 -23.821 1.00 84.44 308 LEU A C 1
ATOM 2456 O O . LEU A 1 308 ? 18.091 2.700 -24.798 1.00 84.44 308 LEU A O 1
ATOM 2460 N N . GLN A 1 309 ? 19.707 1.660 -23.614 1.00 80.25 309 GLN A N 1
ATOM 2461 C CA . GLN A 1 309 ? 20.841 2.048 -24.460 1.00 80.25 309 GLN A CA 1
ATOM 2462 C C . GLN A 1 309 ? 20.857 1.327 -25.815 1.00 80.25 309 GLN A C 1
ATOM 2464 O O . GLN A 1 309 ? 20.965 1.985 -26.847 1.00 80.25 309 GLN A O 1
ATOM 2469 N N . GLN A 1 310 ? 20.703 -0.001 -25.849 1.00 69.19 310 GLN A N 1
ATOM 2470 C CA . GLN A 1 310 ? 20.684 -0.784 -27.098 1.00 69.19 310 GLN A CA 1
ATOM 2471 C C . GLN A 1 310 ? 19.514 -0.386 -28.003 1.00 69.19 310 GLN A C 1
ATOM 2473 O O . GLN A 1 310 ? 19.632 -0.365 -29.229 1.00 69.19 310 GLN A O 1
ATOM 2478 N N . GLY A 1 311 ? 18.398 0.015 -27.396 1.00 56.97 311 GLY A N 1
ATOM 2479 C CA . GLY A 1 311 ? 17.257 0.573 -28.100 1.00 56.97 311 GLY A CA 1
ATOM 2480 C C . GLY A 1 311 ? 17.547 1.872 -28.862 1.00 56.97 311 GLY A C 1
ATOM 2481 O O . GLY A 1 311 ? 16.897 2.137 -29.876 1.00 56.97 311 GLY A O 1
ATOM 2482 N N . MET A 1 312 ? 18.530 2.671 -28.424 1.00 54.41 312 MET A N 1
ATOM 2483 C CA . MET A 1 312 ? 18.909 3.933 -29.081 1.00 54.41 312 MET A CA 1
ATOM 2484 C C . MET A 1 312 ? 19.503 3.723 -30.475 1.00 54.41 312 MET A C 1
ATOM 2486 O O . MET A 1 312 ? 19.431 4.627 -31.302 1.00 54.41 312 MET A O 1
ATOM 2490 N N . SER A 1 313 ? 20.055 2.540 -30.752 1.00 56.53 313 SER A N 1
ATOM 2491 C CA . SER A 1 313 ? 20.691 2.228 -32.033 1.00 56.53 313 SER A CA 1
ATOM 2492 C C . SER A 1 313 ? 19.734 1.652 -33.085 1.00 56.53 313 SER A C 1
ATOM 2494 O O . SER A 1 313 ? 20.148 1.528 -34.233 1.00 56.53 313 SER A O 1
ATOM 2496 N N . GLN A 1 314 ? 18.492 1.271 -32.733 1.00 54.66 314 GLN A N 1
ATOM 2497 C CA . GLN A 1 314 ? 17.635 0.473 -33.636 1.00 54.66 314 GLN A CA 1
ATOM 2498 C C . GLN A 1 314 ? 16.150 0.893 -33.759 1.00 54.66 314 GLN A C 1
ATOM 2500 O O . GLN A 1 314 ? 15.483 0.396 -34.661 1.00 54.66 314 GLN A O 1
ATOM 2505 N N . SER A 1 315 ? 15.584 1.785 -32.926 1.00 53.09 315 SER A N 1
ATOM 2506 C CA . SER A 1 315 ? 14.160 2.209 -33.059 1.00 53.09 315 SER A CA 1
ATOM 2507 C C . SER A 1 315 ? 13.811 3.503 -32.292 1.00 53.09 315 SER A C 1
ATOM 2509 O O . SER A 1 315 ? 14.556 3.867 -31.386 1.00 53.09 315 SER A O 1
ATOM 2511 N N . PRO A 1 316 ? 12.694 4.212 -32.573 1.00 57.09 316 PRO A N 1
ATOM 2512 C CA . PRO A 1 316 ? 12.256 5.391 -31.803 1.00 57.09 316 PRO A CA 1
ATOM 2513 C C . PRO A 1 316 ? 11.888 5.056 -30.343 1.00 57.09 316 PRO A C 1
ATOM 2515 O O . PRO A 1 316 ? 11.394 3.965 -30.058 1.00 57.09 316 PRO A O 1
ATOM 2518 N N . ALA A 1 317 ? 12.074 5.999 -29.409 1.00 53.28 317 ALA A N 1
ATOM 2519 C CA . ALA A 1 317 ? 11.854 5.798 -27.964 1.00 53.28 317 ALA A CA 1
ATOM 2520 C C . ALA A 1 317 ? 10.435 5.310 -27.591 1.00 53.28 317 ALA A C 1
ATOM 2522 O O . ALA A 1 317 ? 10.281 4.503 -26.673 1.00 53.28 317 ALA A O 1
ATOM 2523 N N . SER A 1 318 ? 9.411 5.714 -28.354 1.00 52.91 318 SER A N 1
ATOM 2524 C CA . SER A 1 318 ? 8.007 5.307 -28.174 1.00 52.91 318 SER A CA 1
ATOM 2525 C C . SER A 1 318 ? 7.744 3.810 -28.379 1.00 52.91 318 SER A C 1
ATOM 2527 O O . SER A 1 318 ? 6.701 3.315 -27.968 1.00 52.91 318 SER A O 1
ATOM 2529 N N . THR A 1 319 ? 8.683 3.070 -28.978 1.00 60.25 319 THR A N 1
ATOM 2530 C CA . THR A 1 319 ? 8.543 1.620 -29.227 1.00 60.25 319 THR A CA 1
ATOM 2531 C C . THR A 1 319 ? 9.120 0.773 -28.078 1.00 60.25 319 THR A C 1
ATOM 2533 O O . THR A 1 319 ? 8.939 -0.443 -28.043 1.00 60.25 319 THR A O 1
ATOM 2536 N N . ARG A 1 320 ? 9.816 1.399 -27.115 1.00 73.38 320 ARG A N 1
ATOM 2537 C CA . ARG A 1 320 ? 10.678 0.708 -26.133 1.00 73.38 320 ARG A CA 1
ATOM 2538 C C . ARG A 1 320 ? 10.113 0.687 -24.719 1.00 73.38 320 ARG A C 1
ATOM 2540 O O . ARG A 1 320 ? 10.445 -0.199 -23.937 1.00 73.38 320 ARG A O 1
ATOM 2547 N N . ILE A 1 321 ? 9.270 1.660 -24.391 1.00 87.50 321 ILE A N 1
ATOM 2548 C CA . ILE A 1 321 ? 8.602 1.757 -23.096 1.00 87.50 321 ILE A CA 1
ATOM 2549 C C . ILE A 1 321 ? 7.191 1.223 -23.270 1.00 87.50 321 ILE A C 1
ATOM 2551 O O . ILE A 1 321 ? 6.467 1.622 -24.179 1.00 87.50 321 ILE A O 1
ATOM 2555 N N . HIS A 1 322 ? 6.789 0.3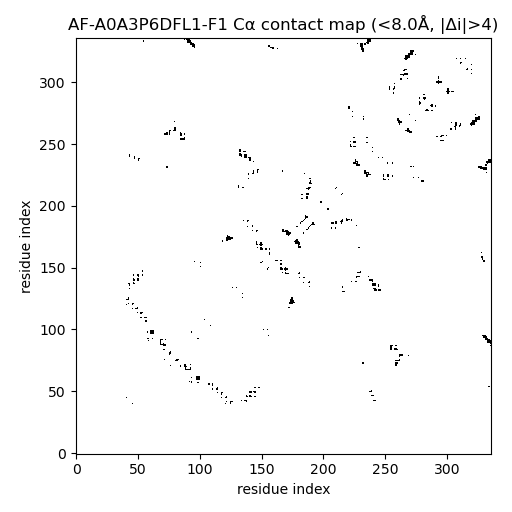27 -22.386 1.00 90.75 322 HIS A N 1
ATOM 2556 C CA . HIS A 1 322 ? 5.429 -0.166 -22.335 1.00 90.75 322 HIS A CA 1
ATOM 2557 C C . HIS A 1 322 ? 4.865 0.044 -20.955 1.00 90.75 322 HIS A C 1
ATOM 2559 O O . HIS A 1 322 ? 5.349 -0.526 -19.984 1.00 90.75 322 HIS A O 1
ATOM 2565 N N . ILE A 1 323 ? 3.828 0.865 -20.885 1.00 93.62 323 ILE A N 1
ATOM 2566 C CA . ILE A 1 323 ? 3.067 1.001 -19.659 1.00 93.62 323 ILE A CA 1
ATOM 2567 C C . ILE A 1 323 ? 2.231 -0.265 -19.503 1.00 93.62 323 ILE A C 1
ATOM 2569 O O . ILE A 1 323 ? 1.342 -0.529 -20.311 1.00 93.62 323 ILE A O 1
ATOM 2573 N N . ILE A 1 324 ? 2.558 -1.053 -18.483 1.00 95.38 324 ILE A N 1
ATOM 2574 C CA . ILE A 1 324 ? 1.802 -2.242 -18.102 1.00 95.38 324 ILE A CA 1
ATOM 2575 C C . ILE A 1 324 ? 0.456 -1.744 -17.561 1.00 95.38 324 ILE A C 1
ATOM 2577 O O . ILE A 1 324 ? 0.471 -0.933 -16.626 1.00 95.38 324 ILE A O 1
ATOM 2581 N N . PRO A 1 325 ? -0.685 -2.163 -18.141 1.00 94.69 325 PRO A N 1
ATOM 2582 C CA . PRO A 1 325 ? -2.006 -1.728 -17.700 1.00 94.69 325 PRO A CA 1
ATOM 2583 C C . PRO A 1 325 ? -2.243 -1.985 -16.210 1.00 94.69 325 PRO A C 1
ATOM 2585 O O . PRO A 1 325 ? -1.685 -2.913 -15.630 1.00 94.69 325 PRO A O 1
ATOM 2588 N N . TYR A 1 326 ? -3.080 -1.152 -15.593 1.00 93.19 326 TYR A N 1
ATOM 2589 C CA . TYR A 1 326 ? -3.513 -1.382 -14.220 1.00 93.19 326 TYR A CA 1
ATOM 2590 C C . TYR A 1 326 ? -4.642 -2.412 -14.206 1.00 93.19 326 TYR A C 1
ATOM 2592 O O . TYR A 1 326 ? -5.655 -2.204 -14.872 1.00 93.19 326 TYR A O 1
ATOM 2600 N N . GLU A 1 327 ? -4.475 -3.485 -13.441 1.00 92.88 327 GLU A N 1
ATOM 2601 C CA . GLU A 1 327 ? -5.479 -4.530 -13.265 1.00 92.88 327 GLU A CA 1
ATOM 2602 C C . GLU A 1 327 ? -6.209 -4.322 -11.934 1.00 92.88 327 GLU A C 1
ATOM 2604 O O . GLU A 1 327 ? -5.610 -4.363 -10.856 1.00 92.88 327 GLU A O 1
ATOM 2609 N N . PHE A 1 328 ? -7.513 -4.062 -12.029 1.00 91.56 328 PHE A N 1
ATOM 2610 C CA . PHE A 1 328 ? -8.362 -3.673 -10.901 1.00 91.56 328 PHE A CA 1
ATOM 2611 C C . PHE A 1 328 ? -8.970 -4.862 -10.158 1.00 91.56 328 PHE A C 1
ATOM 2613 O O . PHE A 1 328 ? -9.504 -4.668 -9.066 1.00 91.56 328 PHE A O 1
ATOM 2620 N N . SER A 1 329 ? -8.895 -6.070 -10.725 1.00 90.62 329 SER A N 1
ATOM 2621 C CA . SER A 1 329 ? -9.373 -7.296 -10.087 1.00 90.62 329 SER A CA 1
ATOM 2622 C C . SER A 1 329 ? -8.807 -7.436 -8.679 1.00 90.62 329 SER A C 1
ATOM 2624 O O . SER A 1 329 ? -7.631 -7.157 -8.442 1.00 90.62 329 SER A O 1
ATOM 2626 N N . PHE A 1 330 ? -9.643 -7.859 -7.732 1.00 92.19 330 PHE A N 1
ATOM 2627 C CA . PHE A 1 330 ? -9.253 -7.850 -6.330 1.00 92.19 330 PHE A CA 1
ATOM 2628 C C . PHE A 1 330 ? -8.108 -8.813 -6.028 1.00 92.19 330 PHE A C 1
ATOM 2630 O O . PHE A 1 330 ? -8.146 -9.994 -6.397 1.00 92.19 330 PHE A O 1
ATOM 2637 N N . ARG A 1 331 ? -7.134 -8.307 -5.271 1.00 93.06 331 ARG A N 1
ATOM 2638 C CA . ARG A 1 331 ? -6.067 -9.100 -4.680 1.00 93.06 331 ARG A CA 1
ATOM 2639 C C . ARG A 1 331 ? -5.441 -8.413 -3.477 1.00 93.06 331 ARG A C 1
ATOM 2641 O O . ARG A 1 331 ? -5.107 -7.233 -3.535 1.00 93.06 331 ARG A O 1
ATOM 2648 N N . TYR A 1 332 ? -5.114 -9.214 -2.467 1.00 94.81 332 TYR A N 1
ATOM 2649 C CA . TYR A 1 332 ? -4.069 -8.871 -1.510 1.00 94.81 332 TYR A CA 1
ATOM 2650 C C . TYR A 1 332 ? -2.873 -9.816 -1.588 1.00 94.81 332 TYR A C 1
ATOM 2652 O O . TYR A 1 332 ? -3.011 -11.015 -1.829 1.00 94.81 332 TYR A O 1
ATOM 2660 N N . LEU A 1 333 ? -1.691 -9.241 -1.371 1.00 95.19 333 LEU A N 1
ATOM 2661 C CA . LEU A 1 333 ? -0.435 -9.960 -1.204 1.00 95.19 333 LEU A CA 1
ATOM 2662 C C . LEU A 1 333 ? 0.061 -9.736 0.222 1.00 95.19 333 LEU A C 1
ATOM 2664 O O . LEU A 1 333 ? 0.213 -8.585 0.639 1.00 95.19 333 LEU A O 1
ATOM 2668 N N . PHE A 1 334 ? 0.331 -10.821 0.940 1.00 93.75 334 PHE A N 1
ATOM 2669 C CA . PHE A 1 334 ? 0.840 -10.785 2.310 1.00 93.75 334 PHE A CA 1
ATOM 2670 C C . PHE A 1 334 ? 2.187 -11.504 2.398 1.00 93.75 334 PHE A C 1
ATOM 2672 O O . PHE A 1 334 ? 2.361 -12.583 1.826 1.00 93.75 334 PHE A O 1
ATOM 2679 N N . SER A 1 335 ? 3.134 -10.919 3.134 1.00 86.31 335 SER A N 1
ATOM 2680 C CA . SER A 1 335 ? 4.346 -11.635 3.546 1.00 86.31 335 SER A CA 1
ATOM 2681 C C . SER A 1 335 ? 4.006 -12.628 4.656 1.00 86.31 335 SER A C 1
ATOM 2683 O O . SER A 1 335 ? 3.200 -12.310 5.533 1.00 86.31 335 SER A O 1
ATOM 2685 N N . ILE A 1 336 ? 4.635 -13.804 4.603 1.00 62.16 336 ILE A N 1
ATOM 2686 C CA . ILE A 1 336 ? 4.601 -14.826 5.662 1.00 62.16 336 ILE A CA 1
ATOM 2687 C C . ILE A 1 336 ? 5.455 -14.378 6.845 1.00 62.16 336 ILE A C 1
ATOM 2689 O O . ILE A 1 336 ? 6.508 -13.747 6.581 1.00 62.16 336 ILE A O 1
#

Mean predicted aligned error: 10.63 Å

InterPro domains:
  IPR006869 Domain of unknown function DUF547 [PF04784] (127-257)

Radius of gyration: 22.04 Å; Cα contacts (8 Å, |Δi|>4): 458; chains: 1; bounding box: 54×48×75 Å

pLDDT: mean 80.57, std 21.72, range [26.75, 98.75]